Protein AF-A0A5C8JH38-F1 (afdb_monomer_lite)

Sequence (250 aa):
MNGKDAFSAAAMMSLTAAVMIAQPWAFYVAAAFGTLVSNPEGMDDSATNWRSTDQNGVTTELNKLVEELEELKTQLKEDGKWEGGAFQSFSGVHGSFVESIGQLKNIRDETGNAVSSTADFMKIVSYIVLAIAGVMLAWGIFCFATRWHPVSAVTVYGMSAALGKAILAATKKIVASN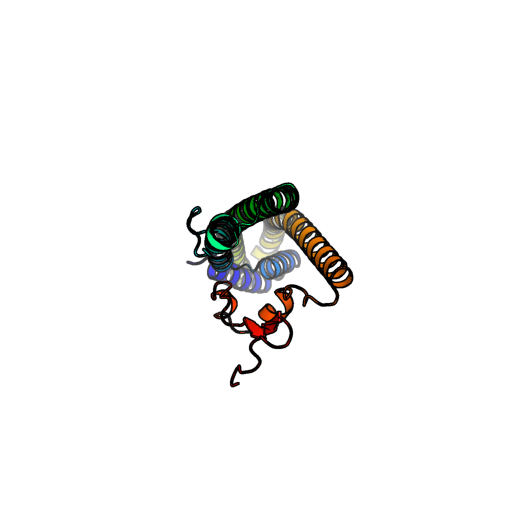WKKTAVLAGIMFLAVQYTQMTGQMFPTVDPIPSEMSVLNTGDPTSMRQPFTNDGLVYDEDTGQLRPDTNLQV

Radius of gyration: 27.06 Å; chains: 1; bounding box: 61×33×88 Å

pLDDT: mean 79.24, std 16.24, range [37.78, 97.0]

Secondary structure (DSSP, 8-state):
--HHHHHHHHHHHHHHHHHHH--HHHHHHHHHHHHT---HHHHHHHHHHHSBGGGT-SB-HHHHHHHHHHHHHHHHHHTS---SHHHHHHHHHHHHHHHHHHHHHHHHHHHHHHHHHHHHHHHHHHHHHHHHHHHHHHHHHHHHHHTT-HHHHHHHHHHHHHHHHHHHHHHHHHHHHHHHHHHHHHHHHHHHHHHHHHHHHH-TTSPPP--TTTTGGG--TTGGGS---GGGEEEETTTTEEEE-TT---

Foldseek 3Di:
DFLLVLLVLLLVLLVLLCVLLVDPLSVVLSVLSVVLRDRLVLLLLLLLLLADVVLNHDDDVLVVVLVVLVVVLVCCVPVVVDDDPVNVVVVVVSVVVNVVSVVVNVVSNVVSVVSNVVSVVSSVVSVVSSVLSVVSNVLSVVSNVCVVPPVCNVVNVVVCVVSSVVSSVVSCVSSVVVVVVVVVVVVVLVVVVVVLVVVCVVVVVDPRDPDCVVVVVPPDPCSSNDRPDPVQWDQDPVVRDTDGDPPPPD

Structure (mmCIF, N/CA/C/O backbone):
data_AF-A0A5C8JH38-F1
#
_entry.id   AF-A0A5C8JH38-F1
#
loop_
_atom_site.group_PDB
_atom_site.id
_atom_site.type_symbol
_atom_site.label_atom_id
_atom_site.label_alt_id
_atom_site.label_comp_id
_atom_site.label_asym_id
_atom_site.label_entity_id
_atom_site.label_seq_id
_atom_site.pdbx_PDB_ins_code
_atom_site.Cartn_x
_atom_site.Cartn_y
_atom_site.Cartn_z
_atom_site.occupancy
_atom_site.B_iso_or_equiv
_atom_site.auth_seq_id
_atom_site.auth_comp_id
_atom_site.auth_asym_id
_atom_site.auth_atom_id
_atom_site.pdbx_PDB_model_num
ATOM 1 N N . MET A 1 1 ? -5.918 10.298 -13.403 1.00 73.31 1 MET A N 1
ATOM 2 C CA . MET A 1 1 ? -5.577 8.866 -13.512 1.00 73.31 1 MET A CA 1
ATOM 3 C C . MET A 1 1 ? -5.434 8.320 -12.104 1.00 73.31 1 MET A C 1
ATOM 5 O O . MET A 1 1 ? -4.679 8.911 -11.335 1.00 73.31 1 MET A O 1
ATOM 9 N N . ASN A 1 2 ? -6.221 7.298 -11.769 1.00 88.62 2 ASN A N 1
ATOM 10 C CA . ASN A 1 2 ? -6.206 6.610 -10.474 1.00 88.62 2 ASN A CA 1
ATOM 11 C C . ASN A 1 2 ? -4.893 5.791 -10.335 1.00 88.62 2 ASN A C 1
ATOM 13 O O . ASN A 1 2 ? -4.275 5.439 -11.345 1.00 88.62 2 ASN A O 1
ATOM 17 N N . GLY A 1 3 ? -4.414 5.555 -9.109 1.00 84.19 3 GLY A N 1
ATOM 18 C CA . GLY A 1 3 ? -3.172 4.829 -8.830 1.00 84.19 3 GLY A CA 1
ATOM 19 C C . GLY A 1 3 ? -3.175 3.380 -9.328 1.00 84.19 3 GLY A C 1
ATOM 20 O O . GLY A 1 3 ? -2.178 2.926 -9.894 1.00 84.19 3 GLY A O 1
ATOM 21 N N . LYS A 1 4 ? -4.307 2.675 -9.226 1.00 86.75 4 LYS A N 1
ATOM 22 C CA . LYS A 1 4 ? -4.501 1.335 -9.811 1.00 86.75 4 LYS A CA 1
ATOM 23 C C . LYS A 1 4 ? -4.289 1.343 -11.326 1.00 86.75 4 LYS A C 1
ATOM 25 O O . LYS A 1 4 ? -3.594 0.475 -11.869 1.00 86.75 4 LYS A O 1
ATOM 30 N N . ASP A 1 5 ? -4.856 2.338 -12.006 1.00 91.06 5 ASP A N 1
ATOM 31 C CA . ASP A 1 5 ? -4.702 2.500 -13.455 1.00 91.06 5 ASP A CA 1
ATOM 32 C C . ASP A 1 5 ? -3.248 2.816 -13.805 1.00 91.06 5 ASP A C 1
ATOM 34 O O . ASP A 1 5 ? -2.715 2.282 -14.774 1.00 91.06 5 ASP A O 1
ATOM 38 N N . ALA A 1 6 ? -2.578 3.635 -12.988 1.00 91.12 6 ALA A N 1
ATOM 39 C CA . ALA A 1 6 ? -1.173 3.974 -13.173 1.00 91.12 6 ALA A CA 1
ATOM 40 C C . ALA A 1 6 ? -0.259 2.743 -13.058 1.00 91.12 6 ALA A C 1
ATOM 42 O O . ALA A 1 6 ? 0.603 2.553 -13.916 1.00 91.12 6 ALA A O 1
ATOM 43 N N . PHE A 1 7 ? -0.464 1.879 -12.056 1.00 90.88 7 PHE A N 1
ATOM 44 C CA . PHE A 1 7 ? 0.280 0.619 -11.936 1.00 90.88 7 PHE A CA 1
ATOM 45 C C . PHE A 1 7 ? 0.007 -0.323 -13.109 1.00 90.88 7 PHE A C 1
ATOM 47 O O . PHE A 1 7 ? 0.946 -0.871 -13.687 1.00 90.88 7 PHE A O 1
ATOM 54 N N . SER A 1 8 ? -1.261 -0.472 -13.498 1.00 90.69 8 SER A N 1
ATOM 55 C CA . SER A 1 8 ? -1.661 -1.344 -14.610 1.00 90.69 8 SER A CA 1
ATOM 56 C C . SER A 1 8 ? -1.076 -0.861 -15.941 1.00 90.69 8 SER A C 1
ATOM 58 O O . SER A 1 8 ? -0.503 -1.645 -16.700 1.00 90.69 8 SER A O 1
ATOM 60 N N . ALA A 1 9 ? -1.145 0.447 -16.202 1.00 93.31 9 ALA A N 1
ATOM 61 C CA . ALA A 1 9 ? -0.539 1.075 -17.369 1.00 93.31 9 ALA A CA 1
ATOM 62 C C . ALA A 1 9 ? 0.982 0.896 -17.367 1.00 93.31 9 ALA A C 1
ATOM 64 O O . ALA A 1 9 ? 1.551 0.473 -18.370 1.00 93.31 9 ALA A O 1
ATOM 65 N N . ALA A 1 10 ? 1.646 1.141 -16.236 1.00 93.06 10 ALA A N 1
ATOM 66 C CA . ALA A 1 10 ? 3.087 0.971 -16.126 1.00 93.06 10 ALA A CA 1
ATOM 67 C C . ALA A 1 10 ? 3.530 -0.485 -16.352 1.00 93.06 10 ALA A C 1
ATOM 69 O O . ALA A 1 10 ? 4.525 -0.726 -17.041 1.00 93.06 10 ALA A O 1
ATOM 70 N N . ALA A 1 11 ? 2.785 -1.465 -15.833 1.00 92.69 11 ALA A N 1
ATOM 71 C CA . ALA A 1 11 ? 3.042 -2.884 -16.067 1.00 92.69 11 ALA A CA 1
ATOM 72 C C . ALA A 1 11 ? 2.919 -3.239 -17.562 1.00 92.69 11 ALA A C 1
ATOM 74 O O . ALA A 1 11 ? 3.838 -3.824 -18.135 1.00 92.69 11 ALA A O 1
ATOM 75 N N . MET A 1 12 ? 1.847 -2.805 -18.234 1.00 94.06 12 MET A N 1
ATOM 76 C CA . MET A 1 12 ? 1.661 -3.045 -19.673 1.00 94.06 12 MET A CA 1
ATOM 77 C C . MET A 1 12 ? 2.718 -2.338 -20.535 1.00 94.06 12 MET A C 1
ATOM 79 O O . MET A 1 12 ? 3.283 -2.939 -21.454 1.00 94.06 12 MET A O 1
ATOM 83 N N . MET A 1 13 ? 3.021 -1.073 -20.232 1.00 95.31 13 MET A N 1
ATOM 84 C CA . MET A 1 13 ? 4.032 -0.289 -20.945 1.00 95.31 13 MET A CA 1
ATOM 85 C C . MET A 1 13 ? 5.425 -0.896 -20.783 1.00 95.31 13 MET A C 1
ATOM 87 O O . MET A 1 13 ? 6.143 -1.040 -21.769 1.00 95.31 13 MET A O 1
ATOM 91 N N . SER A 1 14 ? 5.804 -1.289 -19.564 1.00 93.94 14 SER A N 1
ATOM 92 C CA . SER A 1 14 ? 7.111 -1.899 -19.297 1.00 93.94 14 SER A CA 1
ATOM 93 C C . SER A 1 14 ? 7.252 -3.284 -19.925 1.00 93.94 14 SER A C 1
ATOM 95 O O . SER A 1 14 ? 8.320 -3.584 -20.454 1.00 93.94 14 SER A O 1
ATOM 97 N N . LEU A 1 15 ? 6.191 -4.099 -19.955 1.00 95.12 15 LEU A N 1
ATOM 98 C CA . LEU A 1 15 ? 6.191 -5.378 -20.669 1.00 95.12 15 LEU A CA 1
ATOM 99 C C . LEU A 1 15 ? 6.371 -5.172 -22.178 1.00 95.12 15 LEU A C 1
ATOM 101 O O . LEU A 1 15 ? 7.225 -5.808 -22.794 1.00 95.12 15 LEU A O 1
ATOM 105 N N . THR A 1 16 ? 5.617 -4.238 -22.760 1.00 95.62 16 THR A N 1
ATOM 106 C CA . THR A 1 16 ? 5.735 -3.879 -24.182 1.00 95.62 16 THR A CA 1
ATOM 107 C C . THR A 1 16 ? 7.147 -3.388 -24.502 1.00 95.62 16 THR A C 1
ATOM 109 O O . THR A 1 16 ? 7.782 -3.857 -25.448 1.00 95.62 16 THR A O 1
ATOM 112 N N . ALA A 1 17 ? 7.680 -2.498 -23.663 1.00 94.50 17 ALA A N 1
ATOM 113 C CA . ALA A 1 17 ? 9.046 -2.013 -23.767 1.00 94.50 17 ALA A CA 1
ATOM 114 C C . ALA A 1 17 ? 10.068 -3.152 -23.664 1.00 94.50 17 ALA A C 1
ATOM 116 O O . ALA A 1 17 ? 11.017 -3.191 -24.441 1.00 94.50 17 ALA A O 1
ATOM 117 N N . ALA A 1 18 ? 9.878 -4.101 -22.745 1.00 95.00 18 ALA A N 1
ATOM 118 C CA . ALA A 1 18 ? 10.780 -5.232 -22.566 1.00 95.00 18 ALA A CA 1
ATOM 119 C C . ALA A 1 18 ? 10.847 -6.122 -23.812 1.00 95.00 18 ALA A C 1
ATOM 121 O O . ALA A 1 18 ? 11.944 -6.518 -24.206 1.00 95.00 18 ALA A O 1
ATOM 122 N N . VAL A 1 19 ? 9.713 -6.360 -24.479 1.00 96.31 19 VAL A N 1
ATOM 123 C CA . VAL A 1 19 ? 9.669 -7.084 -25.760 1.00 96.31 19 VAL A CA 1
ATOM 124 C C . VAL A 1 19 ? 10.449 -6.336 -26.845 1.00 96.31 19 VAL A C 1
ATOM 126 O O . VAL A 1 19 ? 11.224 -6.952 -27.573 1.00 96.31 19 VAL A O 1
ATOM 129 N N . MET A 1 20 ? 10.306 -5.010 -26.927 1.00 95.38 20 MET A N 1
ATOM 130 C CA . MET A 1 20 ? 11.020 -4.189 -27.915 1.00 95.38 20 MET A CA 1
ATOM 131 C C . MET A 1 20 ? 12.532 -4.111 -27.649 1.00 95.38 20 MET A C 1
ATOM 133 O O . MET A 1 20 ? 13.335 -4.232 -28.574 1.00 95.38 20 MET A O 1
ATOM 137 N N . ILE A 1 21 ? 12.926 -3.927 -26.385 1.00 93.56 21 ILE A N 1
ATOM 138 C CA . ILE A 1 21 ? 14.330 -3.865 -25.955 1.00 93.56 21 ILE A CA 1
ATOM 139 C C . ILE A 1 21 ? 14.989 -5.244 -26.097 1.00 93.56 21 ILE A C 1
ATOM 141 O O . ILE A 1 21 ? 16.164 -5.331 -26.451 1.00 93.56 21 ILE A O 1
ATOM 145 N N . ALA A 1 22 ? 14.242 -6.319 -25.828 1.00 93.38 22 ALA A N 1
ATOM 146 C CA . ALA A 1 22 ? 14.691 -7.709 -25.886 1.00 93.38 22 ALA A CA 1
ATOM 147 C C . ALA A 1 22 ? 15.966 -7.990 -25.062 1.00 93.38 22 ALA A C 1
ATOM 149 O O . ALA A 1 22 ? 16.789 -8.826 -25.436 1.00 93.38 22 ALA A O 1
ATOM 150 N N . GLN A 1 23 ? 16.143 -7.294 -23.932 1.00 91.00 23 GLN A N 1
ATOM 151 C CA . GLN A 1 23 ? 17.248 -7.521 -22.995 1.00 91.00 23 GLN A CA 1
ATOM 152 C C . GLN A 1 23 ? 16.724 -8.033 -21.645 1.00 91.00 23 GLN A C 1
ATOM 154 O O . GLN A 1 23 ? 15.693 -7.542 -21.177 1.00 91.00 23 GLN A O 1
ATOM 159 N N . PRO A 1 24 ? 17.439 -8.956 -20.967 1.00 93.06 24 PRO A N 1
ATOM 160 C CA . PRO A 1 24 ? 16.960 -9.581 -19.729 1.00 93.06 24 PRO A CA 1
ATOM 161 C C . PRO A 1 24 ? 16.563 -8.595 -18.623 1.00 93.06 24 PRO A C 1
ATOM 163 O O . PRO A 1 24 ? 15.554 -8.791 -17.951 1.00 93.06 24 PRO A O 1
ATOM 166 N N . TRP A 1 25 ? 17.313 -7.499 -18.455 1.00 90.56 25 TRP A N 1
ATOM 167 C CA . TRP A 1 25 ? 17.027 -6.510 -17.411 1.00 90.56 25 TRP A CA 1
ATOM 168 C C . TRP A 1 25 ? 15.654 -5.849 -17.578 1.00 90.56 25 TRP A C 1
ATOM 170 O O . TRP A 1 25 ? 15.004 -5.553 -16.578 1.00 90.56 25 TRP A O 1
ATOM 180 N N . ALA A 1 26 ? 15.196 -5.643 -18.816 1.00 92.12 26 ALA A N 1
ATOM 181 C CA . ALA A 1 26 ? 13.919 -4.994 -19.082 1.00 92.12 26 ALA A CA 1
ATOM 182 C C . ALA A 1 26 ? 12.752 -5.898 -18.661 1.00 92.12 26 ALA A C 1
ATOM 184 O O . ALA A 1 26 ? 11.789 -5.417 -18.067 1.00 92.12 26 ALA A O 1
ATOM 185 N N . PHE A 1 27 ? 12.882 -7.214 -18.867 1.00 92.75 27 PHE A N 1
ATOM 186 C CA . PHE A 1 27 ? 11.915 -8.196 -18.374 1.00 92.75 27 PHE A CA 1
ATOM 187 C C . PHE A 1 27 ? 11.891 -8.270 -16.845 1.00 92.75 27 PHE A C 1
ATOM 189 O O . PHE A 1 27 ? 10.811 -8.375 -16.271 1.00 92.75 27 PHE A O 1
ATOM 196 N N . TYR A 1 28 ? 13.039 -8.151 -16.168 1.00 92.12 28 TYR A N 1
ATOM 197 C CA . TYR A 1 28 ? 13.061 -8.086 -14.700 1.00 92.12 28 TYR A CA 1
ATOM 198 C C . TYR A 1 28 ? 12.333 -6.854 -14.158 1.00 92.12 28 TYR A C 1
ATOM 200 O O . TYR A 1 28 ? 11.627 -6.956 -13.158 1.00 92.12 28 TYR A O 1
ATOM 208 N N . VAL A 1 29 ? 12.472 -5.702 -14.817 1.00 89.44 29 VAL A N 1
ATOM 209 C CA . VAL A 1 29 ? 11.752 -4.482 -14.424 1.00 89.44 29 VAL A CA 1
ATOM 210 C C . VAL A 1 29 ? 10.253 -4.627 -14.687 1.00 89.44 29 VAL A C 1
ATOM 212 O O . VAL A 1 29 ? 9.456 -4.313 -13.806 1.00 89.44 29 VAL A O 1
ATOM 215 N N . ALA A 1 30 ? 9.864 -5.173 -15.843 1.00 90.81 30 ALA A N 1
ATOM 216 C CA . ALA A 1 30 ? 8.461 -5.438 -16.158 1.00 90.81 30 ALA A CA 1
ATOM 217 C C . ALA A 1 30 ? 7.816 -6.410 -15.153 1.00 90.81 30 ALA A C 1
ATOM 219 O O . ALA A 1 30 ? 6.729 -6.147 -14.643 1.00 90.81 30 ALA A O 1
ATOM 220 N N . ALA A 1 31 ? 8.516 -7.492 -14.799 1.00 89.25 31 ALA A N 1
ATOM 221 C CA . ALA A 1 31 ? 8.068 -8.432 -13.775 1.00 89.25 31 ALA A CA 1
ATOM 222 C C . ALA A 1 31 ? 7.930 -7.752 -12.404 1.00 89.25 31 ALA A C 1
ATOM 224 O O . ALA A 1 31 ? 6.916 -7.926 -11.731 1.00 89.25 31 ALA A O 1
ATOM 225 N N . ALA A 1 32 ? 8.904 -6.923 -12.011 1.00 88.25 32 ALA A N 1
ATOM 226 C CA . ALA A 1 32 ? 8.831 -6.161 -10.768 1.00 88.25 32 ALA A CA 1
ATOM 227 C C . ALA A 1 32 ? 7.606 -5.234 -10.738 1.00 88.25 32 ALA A C 1
ATOM 229 O O . ALA A 1 32 ? 6.899 -5.197 -9.734 1.00 88.25 32 ALA A O 1
ATOM 230 N N . PHE A 1 33 ? 7.299 -4.535 -11.833 1.00 88.12 33 PHE A N 1
ATOM 231 C CA . PHE A 1 33 ? 6.096 -3.699 -11.917 1.00 88.12 33 PHE A CA 1
ATOM 232 C C . PHE A 1 33 ? 4.811 -4.525 -11.856 1.00 88.12 33 PHE A C 1
ATOM 234 O O . PHE A 1 33 ? 3.868 -4.109 -11.189 1.00 88.12 33 PHE A O 1
ATOM 241 N N . GLY A 1 34 ? 4.803 -5.725 -12.441 1.00 83.69 34 GLY A N 1
ATOM 242 C CA . GLY A 1 34 ? 3.701 -6.678 -12.297 1.00 83.69 34 GLY A CA 1
ATOM 243 C C . GLY A 1 34 ? 3.439 -7.098 -10.845 1.00 83.69 34 GLY A C 1
ATOM 244 O O . GLY A 1 34 ? 2.291 -7.293 -10.466 1.00 83.69 34 GLY A O 1
ATOM 245 N N . THR A 1 35 ? 4.475 -7.172 -10.001 1.00 84.88 35 THR A N 1
ATOM 246 C CA . THR A 1 35 ? 4.307 -7.472 -8.563 1.00 84.88 35 THR A CA 1
ATOM 247 C C . THR A 1 35 ? 3.888 -6.271 -7.712 1.00 84.88 35 THR A C 1
ATOM 249 O O . THR A 1 35 ? 3.509 -6.446 -6.559 1.00 84.88 35 THR A O 1
ATOM 252 N N . LEU A 1 36 ? 3.956 -5.050 -8.253 1.00 81.75 36 LEU A N 1
ATOM 253 C CA . LEU A 1 36 ? 3.639 -3.809 -7.533 1.00 81.75 36 LEU A CA 1
ATOM 254 C C . LEU A 1 36 ? 2.183 -3.355 -7.715 1.00 81.75 36 LEU A C 1
ATOM 256 O O . LEU A 1 36 ? 1.847 -2.239 -7.318 1.00 81.75 36 LEU A O 1
ATOM 260 N N . VAL A 1 37 ? 1.320 -4.188 -8.305 1.00 75.19 37 VAL A N 1
ATOM 261 C CA . VAL A 1 37 ? -0.097 -3.859 -8.500 1.00 75.19 37 VAL A CA 1
ATOM 262 C C . VAL A 1 37 ? -0.755 -3.658 -7.135 1.00 75.19 37 VAL A C 1
ATOM 264 O O . VAL A 1 37 ? -0.975 -4.604 -6.384 1.00 75.19 37 VAL A O 1
ATOM 267 N N . SER A 1 38 ? -1.062 -2.402 -6.820 1.00 81.75 38 SER A N 1
ATOM 268 C CA . SER A 1 38 ? -1.808 -2.002 -5.630 1.00 81.75 38 SER A CA 1
ATOM 269 C C . SER A 1 38 ? -2.979 -1.108 -6.027 1.00 81.75 38 SER A C 1
ATOM 271 O O . SER A 1 38 ? -2.971 -0.486 -7.093 1.00 81.75 38 SER A O 1
ATOM 273 N N . ASN A 1 39 ? -4.005 -1.080 -5.180 1.00 86.88 39 ASN A N 1
ATOM 274 C CA . ASN A 1 39 ? -5.179 -0.230 -5.338 1.00 86.88 39 ASN A CA 1
ATOM 275 C C . ASN A 1 39 ? -5.189 0.805 -4.200 1.00 86.88 39 ASN A C 1
ATOM 277 O O . ASN A 1 39 ? -5.863 0.562 -3.198 1.00 86.88 39 ASN A O 1
ATOM 281 N N . PRO A 1 40 ? -4.405 1.899 -4.293 1.00 86.94 40 PRO A N 1
ATOM 282 C CA . PRO A 1 40 ? -4.282 2.854 -3.195 1.00 86.94 40 PRO A CA 1
ATOM 283 C C . PRO A 1 40 ? -5.630 3.482 -2.830 1.00 86.94 40 PRO A C 1
ATOM 285 O O . PRO A 1 40 ? -5.924 3.649 -1.657 1.00 86.94 40 PRO A O 1
ATOM 288 N N . GLU A 1 41 ? -6.501 3.729 -3.802 1.00 86.75 41 GLU A N 1
ATOM 289 C CA . GLU A 1 41 ? -7.857 4.216 -3.552 1.00 86.75 41 GLU A CA 1
ATOM 290 C C . GLU A 1 41 ? -8.691 3.196 -2.766 1.00 86.75 41 GLU A C 1
ATOM 292 O O . GLU A 1 41 ? -9.363 3.563 -1.815 1.00 86.75 41 GLU A O 1
ATOM 297 N N . GLY A 1 42 ? -8.587 1.902 -3.088 1.00 84.75 42 GLY A N 1
ATOM 298 C CA . GLY A 1 42 ? -9.241 0.856 -2.293 1.00 84.75 42 GLY A CA 1
ATOM 299 C C . GLY A 1 42 ? -8.692 0.747 -0.867 1.00 84.75 42 GLY A C 1
ATOM 300 O O . GLY A 1 42 ? -9.439 0.432 0.055 1.00 84.75 42 GLY A O 1
ATOM 301 N N . MET A 1 43 ? -7.400 1.028 -0.668 1.00 86.38 43 MET A N 1
ATOM 302 C CA . MET A 1 43 ? -6.799 1.087 0.668 1.00 86.38 43 MET A CA 1
ATOM 303 C C . MET A 1 43 ? -7.329 2.281 1.467 1.00 86.38 43 MET A C 1
ATOM 305 O O . MET A 1 43 ? -7.595 2.131 2.653 1.00 86.38 43 MET A O 1
ATOM 309 N N . ASP A 1 44 ? -7.505 3.439 0.835 1.00 88.50 44 ASP A N 1
ATOM 310 C CA . ASP A 1 44 ? -8.051 4.633 1.490 1.00 88.50 44 ASP A CA 1
ATOM 311 C C . ASP A 1 44 ? -9.554 4.489 1.804 1.00 88.50 44 ASP A C 1
ATOM 313 O O . ASP A 1 44 ? -9.995 4.816 2.909 1.00 88.50 44 ASP A O 1
ATOM 317 N N . ASP A 1 45 ? -10.322 3.879 0.891 1.00 86.69 45 ASP A N 1
ATOM 318 C CA . ASP A 1 45 ? -11.714 3.468 1.132 1.00 86.69 45 ASP A CA 1
ATOM 319 C C . ASP A 1 45 ? -11.777 2.522 2.354 1.00 86.69 45 ASP A C 1
ATOM 321 O O . ASP A 1 45 ? -12.556 2.733 3.284 1.00 86.69 45 ASP A O 1
ATOM 325 N N . SER A 1 46 ? -10.894 1.516 2.404 1.00 83.62 46 SER A N 1
ATOM 326 C CA . SER A 1 46 ? -10.810 0.574 3.532 1.00 83.62 46 SER A CA 1
ATOM 327 C C . SER A 1 46 ? -10.409 1.273 4.834 1.00 83.62 46 SER A C 1
ATOM 329 O O . SER A 1 46 ? -10.986 1.006 5.883 1.00 83.62 46 SER A O 1
ATOM 331 N N . ALA A 1 47 ? -9.453 2.203 4.783 1.00 88.25 47 ALA A N 1
ATOM 332 C CA . ALA A 1 47 ? -9.047 2.997 5.937 1.00 88.25 47 ALA A CA 1
ATOM 333 C C . ALA A 1 47 ? -10.218 3.803 6.510 1.00 88.25 47 ALA A C 1
ATOM 335 O O . ALA A 1 47 ? -10.392 3.856 7.726 1.00 88.25 47 ALA A O 1
ATOM 336 N N . THR A 1 48 ? -11.041 4.387 5.642 1.00 87.88 48 THR A N 1
ATOM 337 C CA . THR A 1 48 ? -12.245 5.129 6.033 1.00 87.88 48 THR A CA 1
ATOM 338 C C . THR A 1 48 ? -13.270 4.215 6.710 1.00 87.88 48 THR A C 1
ATOM 340 O O . THR A 1 48 ? -13.838 4.588 7.735 1.00 87.88 48 THR A O 1
ATOM 343 N N . ASN A 1 49 ? -13.438 2.988 6.208 1.00 85.44 49 ASN A N 1
ATOM 344 C CA . ASN A 1 49 ? -14.297 1.966 6.820 1.00 85.44 49 ASN A CA 1
ATOM 345 C C . ASN A 1 49 ? -13.785 1.456 8.175 1.00 85.44 49 ASN A C 1
ATOM 347 O O . ASN A 1 49 ? -14.563 0.949 8.977 1.00 85.44 49 ASN A O 1
ATOM 351 N N . TRP A 1 50 ? -12.488 1.577 8.446 1.00 84.88 50 TRP A N 1
ATOM 352 C CA . TRP A 1 50 ? -11.900 1.161 9.718 1.00 84.88 50 TRP A CA 1
ATOM 353 C C . TRP A 1 50 ? -11.988 2.229 10.806 1.00 84.88 50 TRP A C 1
ATOM 355 O O . TRP A 1 50 ? -12.095 1.874 11.981 1.00 84.88 50 TRP A O 1
ATOM 365 N N . ARG A 1 51 ? -11.943 3.508 10.418 1.00 88.25 51 ARG A N 1
ATOM 366 C CA . ARG A 1 51 ? -11.990 4.644 11.342 1.00 88.25 51 ARG A CA 1
ATOM 367 C C . ARG A 1 51 ? -13.384 4.858 11.919 1.00 88.25 51 ARG A C 1
ATOM 369 O O . ARG A 1 51 ? -14.410 4.615 11.272 1.00 88.25 51 ARG A O 1
ATOM 376 N N . SER A 1 52 ? -13.403 5.386 13.131 1.00 87.50 52 SER A N 1
ATOM 377 C CA . SER A 1 52 ? -14.585 5.934 13.773 1.00 87.50 52 SER A CA 1
ATOM 378 C C . SER A 1 52 ? -15.020 7.235 13.099 1.00 87.50 52 SER A C 1
ATOM 380 O O . SER A 1 52 ? -14.220 7.935 12.466 1.00 87.50 52 SER A O 1
ATOM 382 N N . THR A 1 53 ? -16.292 7.596 13.253 1.00 87.94 53 THR A N 1
ATOM 383 C CA . THR A 1 53 ? -16.822 8.881 12.762 1.00 87.94 53 THR A CA 1
ATOM 384 C C . THR A 1 53 ? -16.057 10.091 13.295 1.00 87.94 53 THR A C 1
ATOM 386 O O . THR A 1 53 ? -15.957 11.106 12.608 1.00 87.94 53 THR A O 1
ATOM 389 N N . ASP A 1 54 ? -15.446 9.970 14.476 1.00 85.44 54 ASP A N 1
ATOM 390 C CA . ASP A 1 54 ? -14.655 11.034 15.103 1.00 85.44 54 ASP A CA 1
ATOM 391 C C . ASP A 1 54 ? -13.326 11.298 14.369 1.00 85.44 54 ASP A C 1
ATOM 393 O O . ASP A 1 54 ? -12.716 12.352 14.538 1.00 85.44 54 ASP A O 1
ATOM 397 N N . GLN A 1 55 ? -12.884 10.356 13.529 1.00 85.94 55 GLN A N 1
ATOM 398 C CA . GLN A 1 55 ? -11.652 10.422 12.738 1.00 85.94 55 GLN A CA 1
ATOM 399 C C . GLN A 1 55 ? -11.931 10.397 11.226 1.00 85.94 55 GLN A C 1
ATOM 401 O O . GLN A 1 55 ? -11.139 9.874 10.442 1.00 85.94 55 GLN A O 1
ATOM 406 N N . ASN A 1 56 ? -13.051 10.987 10.791 1.00 85.38 56 ASN A N 1
ATOM 407 C CA . ASN A 1 56 ? -13.506 10.990 9.391 1.00 85.38 56 ASN A CA 1
ATOM 408 C C . ASN A 1 56 ? -13.757 9.585 8.812 1.00 85.38 56 ASN A C 1
ATOM 410 O O . ASN A 1 56 ? -13.621 9.384 7.606 1.00 85.38 56 ASN A O 1
ATOM 414 N N . GLY A 1 57 ? -14.068 8.606 9.660 1.00 84.25 57 GLY A N 1
ATOM 415 C CA . GLY A 1 57 ? -14.529 7.290 9.240 1.00 84.25 57 GLY A CA 1
ATOM 416 C C . GLY A 1 57 ? -16.049 7.168 9.230 1.00 84.25 57 GLY A C 1
ATOM 417 O O . GLY A 1 57 ? -16.772 8.158 9.339 1.00 84.25 57 GLY A O 1
ATOM 418 N N . VAL A 1 58 ? -16.535 5.934 9.110 1.00 80.38 58 VAL A N 1
ATOM 419 C CA . VAL A 1 58 ? -17.978 5.628 9.038 1.00 80.38 58 VAL A CA 1
ATOM 420 C C . VAL A 1 58 ? -18.483 4.743 10.178 1.00 80.38 58 VAL A C 1
ATOM 422 O O . VAL A 1 58 ? -19.683 4.502 10.261 1.00 80.38 58 VAL A O 1
ATOM 425 N N . THR A 1 59 ? -17.601 4.270 11.063 1.00 81.00 59 THR A N 1
ATOM 426 C CA . THR A 1 59 ? -17.988 3.328 12.126 1.00 81.00 59 THR A CA 1
ATOM 427 C C . THR A 1 59 ? -18.432 4.045 13.394 1.00 81.00 59 THR A C 1
ATOM 429 O O . THR A 1 59 ? -17.791 4.995 13.855 1.00 81.00 59 THR A O 1
ATOM 432 N N . THR A 1 60 ? -19.546 3.587 13.963 1.00 87.44 60 THR A N 1
ATOM 433 C CA . THR A 1 60 ? -20.136 4.134 15.202 1.00 87.44 60 THR A CA 1
ATOM 434 C C . THR A 1 60 ? -20.362 3.067 16.268 1.00 87.44 60 THR A C 1
ATOM 436 O O . THR A 1 60 ? -20.658 3.410 17.414 1.00 87.44 60 THR A O 1
ATOM 439 N N . GLU A 1 61 ? -20.171 1.785 15.931 1.00 85.75 61 GLU A N 1
ATOM 440 C CA . GLU A 1 61 ? -20.549 0.652 16.787 1.00 85.75 61 GLU A CA 1
ATOM 441 C C . GLU A 1 61 ? -19.914 0.721 18.184 1.00 85.75 61 GLU A C 1
ATOM 443 O O . GLU A 1 61 ? -20.588 0.481 19.180 1.00 85.75 61 GLU A O 1
ATOM 448 N N . LEU A 1 62 ? -18.630 1.093 18.276 1.00 87.38 62 LEU A N 1
ATOM 449 C CA . LEU A 1 62 ? -17.917 1.153 19.558 1.00 87.38 62 LEU A CA 1
ATOM 450 C C . LEU A 1 62 ? -18.405 2.296 20.456 1.00 87.38 62 LEU A C 1
ATOM 452 O O . LEU A 1 62 ? -18.463 2.123 21.669 1.00 87.38 62 LEU A O 1
ATOM 456 N N . ASN A 1 63 ? -18.773 3.443 19.876 1.00 87.56 63 ASN A N 1
ATOM 457 C CA . ASN A 1 63 ? -19.343 4.554 20.643 1.00 87.56 63 ASN A CA 1
ATOM 458 C C . ASN A 1 63 ? -20.716 4.154 21.195 1.00 87.56 63 ASN A C 1
ATOM 460 O O . ASN A 1 63 ? -20.964 4.309 22.388 1.00 87.56 63 ASN A O 1
ATOM 464 N N . LYS A 1 64 ? -21.557 3.546 20.348 1.00 90.00 64 LYS A N 1
ATOM 465 C CA . LYS A 1 64 ? -22.875 3.048 20.752 1.00 90.00 64 LYS A CA 1
ATOM 466 C C . LYS A 1 64 ? -22.776 1.981 21.845 1.00 90.00 64 LYS A C 1
ATOM 468 O O . LYS A 1 64 ? -23.534 2.017 22.804 1.00 90.00 64 LYS A O 1
ATOM 473 N N . LEU A 1 65 ? -21.809 1.068 21.742 1.00 89.19 65 LEU A N 1
ATOM 474 C CA . LEU A 1 65 ? -21.582 0.039 22.757 1.00 89.19 65 LEU A CA 1
ATOM 475 C C . LEU A 1 65 ? -21.199 0.641 24.118 1.00 89.19 65 LEU A C 1
ATOM 477 O O . LEU A 1 65 ? -21.673 0.172 25.147 1.00 89.19 65 LEU A O 1
ATOM 481 N N . VAL A 1 66 ? -20.355 1.678 24.141 1.00 92.25 66 VAL A N 1
ATOM 482 C CA . VAL A 1 66 ? -20.013 2.382 25.390 1.00 92.25 66 VAL A CA 1
ATOM 483 C C . VAL A 1 66 ? -21.245 3.058 25.995 1.00 92.25 66 VAL A C 1
ATOM 485 O O . VAL A 1 66 ? -21.435 2.981 27.208 1.00 92.25 66 VAL A O 1
ATOM 488 N N . GLU A 1 67 ? -22.089 3.679 25.169 1.00 93.25 67 GLU A N 1
ATOM 489 C CA . GLU A 1 67 ? -23.349 4.288 25.615 1.00 93.25 67 GLU A CA 1
ATOM 490 C C . GLU A 1 67 ? -24.304 3.246 26.218 1.00 93.25 67 GLU A C 1
ATOM 492 O O . GLU A 1 67 ? -24.771 3.431 27.341 1.00 93.25 67 GLU A O 1
ATOM 497 N N . GLU A 1 68 ? -24.525 2.120 25.531 1.00 93.75 68 GLU A N 1
ATOM 498 C CA . GLU A 1 68 ? -25.388 1.024 26.004 1.00 93.75 68 GLU A CA 1
ATOM 499 C C . GLU A 1 68 ? -24.869 0.392 27.312 1.00 93.75 68 GLU A C 1
ATOM 501 O O . GLU A 1 68 ? -25.655 0.030 28.189 1.00 93.75 68 GLU A O 1
ATOM 506 N N . LEU A 1 69 ? -23.547 0.289 27.488 1.00 93.06 69 LEU A N 1
ATOM 507 C CA . LEU A 1 69 ? -22.941 -0.211 28.728 1.00 93.06 69 LEU A CA 1
ATOM 508 C C . LEU A 1 69 ? -23.152 0.748 29.907 1.00 93.06 69 LEU A C 1
ATOM 510 O O . LEU A 1 69 ? -23.542 0.308 30.994 1.00 93.06 69 LEU A O 1
ATOM 514 N N . GLU A 1 70 ? -22.932 2.051 29.706 1.00 95.62 70 GLU A N 1
ATOM 515 C CA . GLU A 1 70 ? -23.170 3.048 30.759 1.00 95.62 70 GLU A CA 1
ATOM 516 C C . GLU A 1 70 ? -24.663 3.157 31.105 1.00 95.62 70 GLU A C 1
ATOM 518 O O . GLU A 1 70 ? -25.014 3.321 32.281 1.00 95.62 70 GLU A O 1
ATOM 523 N N . GLU A 1 71 ? -25.552 3.002 30.120 1.00 95.75 71 GLU A N 1
ATOM 524 C CA . GLU A 1 71 ? -26.992 2.905 30.358 1.00 95.75 71 GLU A CA 1
ATOM 525 C C . GLU A 1 71 ? -27.330 1.670 31.202 1.00 95.75 71 GLU A C 1
ATOM 527 O O . GLU A 1 71 ? -27.980 1.802 32.240 1.00 95.75 71 GLU A O 1
ATOM 532 N N . LEU A 1 72 ? -26.816 0.488 30.841 1.00 93.81 72 LEU A N 1
ATOM 533 C CA . LEU A 1 72 ? -27.017 -0.748 31.603 1.00 93.81 72 LEU A CA 1
ATOM 534 C C . LEU A 1 72 ? -26.551 -0.604 33.058 1.00 93.81 72 LEU A C 1
ATOM 536 O O . LEU A 1 72 ? -27.248 -1.003 33.993 1.00 93.81 72 LEU A O 1
ATOM 540 N N . LYS A 1 73 ? -25.376 -0.009 33.278 1.00 94.44 73 LYS A N 1
ATOM 541 C CA . LYS A 1 73 ? -24.858 0.259 34.626 1.00 94.44 73 LYS A CA 1
ATOM 542 C C . LYS A 1 73 ? -25.765 1.203 35.414 1.00 94.44 73 LYS A C 1
ATOM 544 O O . LYS A 1 73 ? -25.928 1.010 36.622 1.00 94.44 73 LYS A O 1
ATOM 549 N N . THR A 1 74 ? -26.343 2.201 34.750 1.00 95.19 74 THR A N 1
ATOM 550 C CA . THR A 1 74 ? -27.285 3.150 35.358 1.00 95.19 74 THR A CA 1
ATOM 551 C C . THR A 1 74 ? -28.595 2.454 35.727 1.00 95.19 74 THR A C 1
ATOM 553 O O . THR A 1 74 ? -28.998 2.519 36.887 1.00 95.19 74 THR A O 1
ATOM 556 N N . GLN A 1 75 ? -29.186 1.682 34.810 1.00 93.88 75 GLN A N 1
ATOM 557 C CA . GLN A 1 75 ? -30.408 0.901 35.048 1.00 93.88 75 GLN A CA 1
ATOM 558 C C . GLN A 1 75 ? -30.237 -0.111 36.194 1.00 93.88 75 GLN A C 1
ATOM 560 O O . GLN A 1 75 ? -31.083 -0.210 37.083 1.00 93.88 75 GLN A O 1
ATOM 565 N N . LEU A 1 76 ? -29.107 -0.828 36.252 1.00 92.44 76 LEU A N 1
ATOM 566 C CA . LEU A 1 76 ? -28.824 -1.766 37.348 1.00 92.44 76 LEU A CA 1
ATOM 567 C C . LEU A 1 76 ? -28.758 -1.070 38.715 1.00 92.44 76 LEU A C 1
ATOM 569 O O . LEU A 1 76 ? -29.178 -1.639 39.726 1.00 92.44 76 LEU A O 1
ATOM 573 N N . LYS A 1 77 ? -28.245 0.162 38.756 1.00 92.12 77 LYS A N 1
ATOM 574 C CA . LYS A 1 77 ? -28.148 0.944 39.988 1.00 92.12 77 LYS A CA 1
ATOM 575 C C . LYS A 1 77 ? -29.498 1.523 40.410 1.00 92.12 77 LYS A C 1
ATOM 577 O O . LYS A 1 77 ? -29.855 1.421 41.580 1.00 92.12 77 LYS A O 1
ATOM 582 N N . GLU A 1 78 ? -30.215 2.151 39.483 1.00 92.75 78 GLU A N 1
ATOM 583 C CA . GLU A 1 78 ? -31.428 2.925 39.774 1.00 92.75 78 GLU A CA 1
ATOM 584 C C . GLU A 1 78 ? -32.672 2.034 39.880 1.00 92.75 78 GLU A C 1
ATOM 586 O O . GLU A 1 78 ? -33.382 2.084 40.888 1.00 92.75 78 GLU A O 1
ATOM 591 N N . ASP A 1 79 ? -32.889 1.159 38.897 1.00 90.62 79 ASP A N 1
ATOM 592 C CA . ASP A 1 79 ? -34.078 0.303 38.818 1.00 90.62 79 ASP A CA 1
ATOM 593 C C . ASP A 1 79 ? -33.861 -1.030 39.533 1.00 90.62 79 ASP A C 1
ATOM 595 O O . ASP A 1 79 ? -34.709 -1.492 40.303 1.00 90.62 79 ASP A O 1
ATOM 599 N N . GLY A 1 80 ? -32.686 -1.632 39.321 1.00 83.62 80 GLY A N 1
ATOM 600 C CA . GLY A 1 80 ? -32.285 -2.880 39.971 1.00 83.62 80 GLY A CA 1
ATOM 601 C C . GLY A 1 80 ? -31.956 -2.720 41.457 1.00 83.62 80 GLY A C 1
ATOM 602 O O . GLY A 1 80 ? -31.881 -3.720 42.175 1.00 83.62 80 GLY A O 1
ATOM 603 N N . LYS A 1 81 ? -31.769 -1.473 41.923 1.00 90.56 81 LYS A N 1
ATOM 604 C CA . LYS A 1 81 ? -31.351 -1.120 43.294 1.00 90.56 81 LYS A CA 1
ATOM 605 C C . LYS A 1 81 ? -30.135 -1.923 43.749 1.00 90.56 81 LYS A C 1
ATOM 607 O O . LYS A 1 81 ? -30.042 -2.356 44.901 1.00 90.56 81 LYS A O 1
ATOM 612 N N . TRP A 1 82 ? -29.223 -2.191 42.817 1.00 90.44 82 TRP A N 1
ATOM 613 C CA . TRP A 1 82 ? -28.049 -2.997 43.090 1.00 90.44 82 TRP A CA 1
ATOM 614 C C . TRP A 1 82 ? -27.031 -2.139 43.844 1.00 90.44 82 TRP A C 1
ATOM 616 O O . TRP A 1 82 ? -26.447 -1.205 43.297 1.00 90.44 82 TRP A O 1
ATOM 626 N N . GLU A 1 83 ? -26.848 -2.433 45.130 1.00 91.00 83 GLU A N 1
ATOM 627 C CA . GLU A 1 83 ? -26.025 -1.639 46.044 1.00 91.00 83 GLU A CA 1
ATOM 628 C C . GLU A 1 83 ? -24.934 -2.481 46.728 1.00 91.00 83 GLU A C 1
ATOM 630 O O . GLU A 1 83 ? -24.924 -3.714 46.697 1.00 91.00 83 GLU A O 1
ATOM 635 N N . GLY A 1 84 ? -23.990 -1.797 47.378 1.00 93.38 84 GLY A N 1
ATOM 636 C CA . GLY A 1 84 ? -22.945 -2.422 48.188 1.00 93.38 84 GLY A CA 1
ATOM 637 C C . GLY A 1 84 ? -21.789 -3.021 47.380 1.00 93.38 84 GLY A C 1
ATOM 638 O O . GLY A 1 84 ? -21.483 -2.595 46.265 1.00 93.38 84 GLY A O 1
ATOM 639 N N . GLY A 1 85 ? -21.105 -4.005 47.974 1.00 92.75 85 GLY A N 1
ATOM 640 C CA . GLY A 1 85 ? -19.858 -4.558 47.430 1.00 92.75 85 GLY A CA 1
ATOM 641 C C . GLY A 1 85 ? -20.007 -5.219 46.055 1.00 92.75 85 GLY A C 1
ATOM 642 O O . GLY A 1 85 ? -19.101 -5.111 45.234 1.00 92.75 85 GLY A O 1
ATOM 643 N N . ALA A 1 86 ? -21.158 -5.838 45.768 1.00 87.19 86 ALA A N 1
ATOM 644 C CA . ALA A 1 86 ? -21.418 -6.474 44.474 1.00 87.19 86 ALA A CA 1
ATOM 645 C C . ALA A 1 86 ? -21.466 -5.448 43.329 1.00 87.19 86 ALA A C 1
ATOM 647 O O . ALA A 1 86 ? -20.783 -5.621 42.319 1.00 87.19 86 ALA A O 1
ATOM 648 N N . PHE A 1 87 ? -22.195 -4.340 43.518 1.00 93.06 87 PHE A N 1
ATOM 649 C CA . PHE A 1 87 ? -22.234 -3.256 42.536 1.00 93.06 87 PHE A CA 1
ATOM 650 C C . PHE A 1 87 ? -20.862 -2.596 42.366 1.00 93.06 87 PHE A C 1
ATOM 652 O O . PHE A 1 87 ? -20.483 -2.237 41.256 1.00 93.06 87 PHE A O 1
ATOM 659 N N . GLN A 1 88 ? -20.075 -2.480 43.440 1.00 93.12 88 GLN A N 1
ATOM 660 C CA . GLN A 1 88 ? -18.719 -1.938 43.357 1.00 93.12 88 GLN A CA 1
ATOM 661 C C . GLN A 1 88 ? -17.792 -2.822 42.507 1.00 93.12 88 GLN A C 1
ATOM 663 O O . GLN A 1 88 ? -17.059 -2.300 41.667 1.00 93.12 88 GLN A O 1
ATOM 668 N N . SER A 1 89 ? -17.851 -4.149 42.669 1.00 93.00 89 SER A N 1
ATOM 669 C CA . SER A 1 89 ? -17.112 -5.088 41.815 1.00 93.00 89 SER A CA 1
ATOM 670 C C . SER A 1 89 ? -17.571 -5.020 40.358 1.00 93.00 89 SER A C 1
ATOM 672 O O . SER A 1 89 ? -16.728 -4.924 39.468 1.00 93.00 89 SER A O 1
ATOM 674 N N . PHE A 1 90 ? -18.886 -5.000 40.113 1.00 92.12 90 PHE A N 1
ATOM 675 C CA . PHE A 1 90 ? -19.441 -4.824 38.770 1.00 92.12 90 PHE A CA 1
ATOM 676 C C . PHE A 1 90 ? -18.974 -3.511 38.132 1.00 92.12 90 PHE A C 1
ATOM 678 O O . PHE A 1 90 ? -18.444 -3.524 37.027 1.00 92.12 90 PHE A O 1
ATOM 685 N N . SER A 1 91 ? -19.091 -2.386 38.843 1.00 93.06 91 SER A N 1
ATOM 686 C CA . SER A 1 91 ? -18.663 -1.075 38.349 1.00 93.06 91 SER A CA 1
ATOM 687 C C . SER A 1 91 ? -17.162 -1.029 38.051 1.00 93.06 91 SER A C 1
ATOM 689 O O . SER A 1 91 ? -16.757 -0.305 37.143 1.00 93.06 91 SER A O 1
ATOM 691 N N . GLY A 1 92 ? -16.343 -1.780 38.796 1.00 93.44 92 GLY A N 1
ATOM 692 C CA . GLY A 1 92 ? -14.917 -1.937 38.511 1.00 93.44 92 GLY A CA 1
ATOM 693 C C . GLY A 1 92 ? -14.675 -2.656 37.183 1.00 93.44 92 GLY A C 1
ATOM 694 O O . GLY A 1 92 ? -13.978 -2.126 36.322 1.00 93.44 92 GLY A O 1
ATOM 695 N N . VAL A 1 93 ? -15.306 -3.819 36.988 1.00 92.81 93 VAL A N 1
ATOM 696 C CA . VAL A 1 93 ? -15.203 -4.598 35.739 1.00 92.81 93 VAL A CA 1
ATOM 697 C C . VAL A 1 93 ? -15.748 -3.808 34.548 1.00 92.81 93 VAL A C 1
ATOM 699 O O . VAL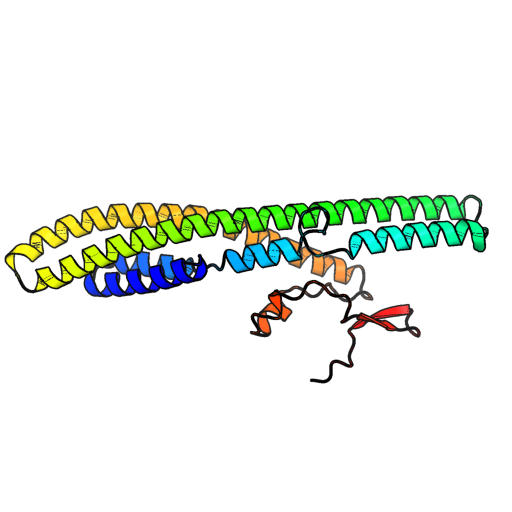 A 1 93 ? -15.099 -3.746 33.508 1.00 92.81 93 VAL A O 1
ATOM 702 N N . HIS A 1 94 ? -16.897 -3.151 34.716 1.00 92.31 94 HIS A N 1
ATOM 703 C CA . HIS A 1 94 ? -17.492 -2.267 33.718 1.00 92.31 94 HIS A CA 1
ATOM 704 C C . HIS A 1 94 ? -16.519 -1.160 33.299 1.00 92.31 94 HIS A C 1
ATOM 706 O O . HIS A 1 94 ? -16.300 -0.951 32.110 1.00 92.31 94 HIS A O 1
ATOM 712 N N . GLY A 1 95 ? -15.912 -0.458 34.264 1.00 93.94 95 GLY A N 1
ATOM 713 C CA . GLY A 1 95 ? -14.938 0.597 33.981 1.00 93.94 95 GLY A CA 1
ATOM 714 C C . GLY A 1 95 ? -13.747 0.091 33.164 1.00 93.94 95 GLY A C 1
ATOM 715 O O . GLY A 1 95 ? -13.412 0.686 32.144 1.00 93.94 95 GLY A O 1
ATOM 716 N N . SER A 1 96 ? -13.163 -1.048 33.554 1.00 92.75 96 SER A N 1
ATOM 717 C CA . SER A 1 96 ? -12.062 -1.672 32.804 1.00 92.75 96 SER A CA 1
ATOM 718 C C . SER A 1 96 ? -12.470 -2.118 31.396 1.00 92.75 96 SER A C 1
ATOM 720 O O . SER A 1 96 ? -11.668 -2.044 30.463 1.00 92.75 96 SER A O 1
ATOM 722 N N . PHE A 1 97 ? -13.711 -2.573 31.217 1.00 90.12 97 PHE A N 1
ATOM 723 C CA . PHE A 1 97 ? -14.220 -2.968 29.907 1.00 90.12 97 PHE A CA 1
ATOM 724 C C . PHE A 1 97 ? -14.434 -1.759 28.985 1.00 90.12 97 PHE A C 1
ATOM 726 O O . PHE A 1 97 ? -13.964 -1.777 27.849 1.00 90.12 97 PHE A O 1
ATOM 733 N N . VAL A 1 98 ? -15.040 -0.676 29.485 1.00 93.94 98 VAL A N 1
ATOM 734 C CA . VAL A 1 98 ? -15.183 0.591 28.742 1.00 93.94 98 VAL A CA 1
ATOM 735 C C . VAL A 1 98 ? -13.819 1.165 28.355 1.00 93.94 98 VAL A C 1
ATOM 737 O O . VAL A 1 98 ? -13.629 1.586 27.214 1.00 93.94 98 VAL A O 1
ATOM 740 N N . GLU A 1 99 ? -12.838 1.124 29.260 1.00 93.19 99 GLU A N 1
ATOM 741 C CA . GLU A 1 99 ? -11.464 1.534 28.951 1.00 93.19 99 GLU A CA 1
ATOM 742 C C . GLU A 1 99 ? -10.859 0.688 27.819 1.00 93.19 99 GLU A C 1
ATOM 744 O O . GLU A 1 99 ? -10.261 1.231 26.889 1.00 93.19 99 GLU A O 1
ATOM 749 N N . SER A 1 100 ? -11.073 -0.631 27.846 1.00 87.56 100 SER A N 1
ATOM 750 C CA . SER A 1 100 ? -10.610 -1.546 26.794 1.00 87.56 100 SER A CA 1
ATOM 751 C C . SER A 1 100 ? -11.266 -1.250 25.438 1.00 87.56 100 SER A C 1
ATOM 753 O O . SER A 1 100 ? -10.586 -1.279 24.412 1.00 87.56 100 SER A O 1
ATOM 755 N N . ILE A 1 101 ? -12.560 -0.903 25.414 1.00 89.25 101 ILE A N 1
ATOM 756 C CA . ILE A 1 101 ? -13.251 -0.456 24.192 1.00 89.25 101 ILE A CA 1
ATOM 757 C C . ILE A 1 101 ? -12.648 0.859 23.678 1.00 89.25 101 ILE A C 1
ATOM 759 O O . ILE A 1 101 ? -12.412 1.002 22.477 1.00 89.25 101 ILE A O 1
ATOM 763 N N . GLY A 1 102 ? -12.336 1.799 24.574 1.00 90.31 102 GLY A N 1
ATOM 764 C CA . GLY A 1 102 ? -11.655 3.046 24.221 1.00 90.31 102 GLY A CA 1
ATOM 765 C C . GLY A 1 102 ? -10.277 2.812 23.591 1.00 90.31 102 GLY A C 1
ATOM 766 O O . GLY A 1 102 ? -9.950 3.415 22.568 1.00 90.31 102 GLY A O 1
ATOM 767 N N . GLN A 1 103 ? -9.487 1.887 24.144 1.00 90.12 103 GLN A N 1
ATOM 768 C CA . GLN A 1 103 ? -8.205 1.482 23.557 1.00 90.12 103 GLN A CA 1
ATOM 769 C C . GLN A 1 103 ? -8.390 0.839 22.177 1.00 90.12 103 GLN A C 1
ATOM 771 O O . GLN A 1 103 ? -7.673 1.189 21.240 1.00 90.12 103 GLN A O 1
ATOM 776 N N . LEU A 1 104 ? -9.376 -0.051 22.023 1.00 86.38 104 LEU A N 1
ATOM 777 C CA . LEU A 1 104 ? -9.692 -0.681 20.740 1.00 86.38 104 LEU A CA 1
ATOM 778 C C . LEU A 1 104 ? -10.074 0.352 19.672 1.00 86.38 104 LEU A C 1
ATOM 780 O O . LEU A 1 104 ? -9.606 0.259 18.537 1.00 86.38 104 LEU A O 1
ATOM 784 N N . LYS A 1 105 ? -10.885 1.352 20.032 1.00 89.06 105 LYS A N 1
ATOM 785 C CA . LYS A 1 105 ? -11.251 2.460 19.142 1.00 89.06 105 LYS A CA 1
ATOM 786 C C . LYS A 1 105 ? -10.016 3.221 18.662 1.00 89.06 105 LYS A C 1
ATOM 788 O O . LYS A 1 105 ? -9.835 3.379 17.458 1.00 89.06 105 LYS A O 1
ATOM 793 N N . ASN A 1 106 ? -9.136 3.614 19.584 1.00 88.06 106 ASN A N 1
ATOM 794 C CA . ASN A 1 106 ? -7.898 4.315 19.234 1.00 88.06 106 ASN A CA 1
ATOM 795 C C . ASN A 1 106 ? -7.017 3.474 18.297 1.00 88.06 106 ASN A C 1
ATOM 797 O O . ASN A 1 106 ? -6.513 3.989 17.304 1.00 88.06 106 ASN A O 1
ATOM 801 N N . ILE A 1 107 ? -6.886 2.169 18.556 1.00 87.25 107 ILE A N 1
ATOM 802 C CA . ILE A 1 107 ? -6.117 1.256 17.697 1.00 87.25 107 ILE A CA 1
ATOM 803 C C . ILE A 1 107 ? -6.743 1.144 16.299 1.00 87.25 107 ILE A C 1
ATOM 805 O O . ILE A 1 107 ? -6.010 1.149 15.305 1.00 87.25 107 ILE A O 1
ATOM 809 N N . ARG A 1 108 ? -8.077 1.059 16.186 1.00 87.19 108 ARG A N 1
ATOM 810 C CA . ARG A 1 108 ? -8.771 1.056 14.882 1.00 87.19 108 ARG A CA 1
ATOM 811 C C . ARG A 1 108 ? -8.491 2.340 14.108 1.00 87.19 108 ARG A C 1
ATOM 813 O O . ARG A 1 108 ? -8.120 2.273 12.936 1.00 87.19 108 ARG A O 1
ATOM 820 N N . ASP A 1 109 ? -8.594 3.485 14.773 1.00 88.25 109 ASP A N 1
ATOM 821 C CA . ASP A 1 109 ? -8.346 4.791 14.165 1.00 88.25 109 ASP A CA 1
ATOM 822 C C . ASP A 1 109 ? -6.889 4.947 13.703 1.00 88.25 109 ASP A C 1
ATOM 824 O O . ASP A 1 109 ? -6.624 5.346 12.565 1.00 88.25 109 ASP A O 1
ATOM 828 N N . GLU A 1 110 ? -5.928 4.562 14.546 1.00 86.06 110 GLU A N 1
ATOM 829 C CA . GLU A 1 110 ? -4.503 4.540 14.206 1.00 86.06 110 GLU A CA 1
ATOM 830 C C . GLU A 1 110 ? -4.206 3.598 13.035 1.00 86.06 110 GLU A C 1
ATOM 832 O O . GLU A 1 110 ? -3.431 3.945 12.138 1.00 86.06 110 GLU A O 1
ATOM 837 N N . THR A 1 111 ? -4.864 2.439 12.990 1.00 86.25 111 THR A N 1
ATOM 838 C CA . THR A 1 111 ? -4.741 1.485 11.881 1.00 86.25 111 THR A CA 1
ATOM 839 C C . THR A 1 111 ? -5.258 2.097 10.582 1.00 86.25 111 THR A C 1
ATOM 841 O O . THR A 1 111 ? -4.549 2.079 9.574 1.00 86.25 111 THR A O 1
ATOM 844 N N . GLY A 1 112 ? -6.438 2.723 10.598 1.00 86.06 112 GLY A N 1
ATOM 845 C CA . GLY A 1 112 ? -6.965 3.442 9.437 1.00 86.06 112 GLY A CA 1
ATOM 846 C C . GLY A 1 112 ? -6.032 4.571 8.980 1.00 86.06 112 GLY A C 1
ATOM 847 O O . GLY A 1 112 ? -5.764 4.739 7.788 1.00 86.06 112 GLY A O 1
ATOM 848 N N . ASN A 1 113 ? -5.446 5.328 9.908 1.00 86.44 113 ASN A N 1
ATOM 849 C CA . ASN A 1 113 ? -4.445 6.355 9.593 1.00 86.44 113 ASN A CA 1
ATOM 850 C C . ASN A 1 113 ? -3.190 5.770 8.928 1.00 86.44 113 ASN A C 1
ATOM 852 O O . ASN A 1 113 ? -2.722 6.301 7.917 1.00 86.44 113 ASN A O 1
ATOM 856 N N . ALA A 1 114 ? -2.681 4.646 9.429 1.00 84.50 114 ALA A N 1
ATOM 857 C CA . ALA A 1 114 ? -1.532 3.961 8.846 1.00 84.50 114 ALA A CA 1
ATOM 858 C C . ALA A 1 114 ? -1.821 3.410 7.436 1.00 84.50 114 ALA A C 1
ATOM 860 O O . ALA A 1 114 ? -0.978 3.530 6.537 1.00 84.50 114 ALA A O 1
ATOM 861 N N . VAL A 1 115 ? -3.012 2.842 7.215 1.00 86.62 115 VAL A N 1
ATOM 862 C CA . VAL A 1 115 ? -3.430 2.319 5.904 1.00 86.62 115 VAL A CA 1
ATOM 863 C C . VAL A 1 115 ? -3.555 3.451 4.881 1.00 86.62 115 VAL A C 1
ATOM 865 O O . VAL A 1 115 ? -2.999 3.339 3.790 1.00 86.62 115 VAL A O 1
ATOM 868 N N . SER A 1 116 ? -4.184 4.569 5.242 1.00 89.12 116 SER A N 1
ATOM 869 C CA . SER A 1 116 ? -4.318 5.742 4.362 1.00 89.12 116 SER A CA 1
ATOM 870 C C . SER A 1 116 ? -2.969 6.404 4.055 1.00 89.12 116 SER A C 1
ATOM 872 O O . SER A 1 116 ? -2.649 6.671 2.900 1.00 89.12 116 SER A O 1
ATOM 874 N N . SER A 1 117 ? -2.079 6.529 5.047 1.00 86.31 117 SER A N 1
ATOM 875 C CA . SER A 1 117 ? -0.701 6.981 4.798 1.00 86.31 117 SER A CA 1
ATOM 876 C C . SER A 1 117 ? 0.047 6.053 3.827 1.00 86.31 117 SER A C 1
ATOM 878 O O . SER A 1 117 ? 0.832 6.497 2.980 1.00 86.31 117 SER A O 1
ATOM 880 N N . THR A 1 118 ? -0.222 4.748 3.904 1.00 85.81 118 THR A N 1
ATOM 881 C CA . THR A 1 118 ? 0.324 3.773 2.956 1.00 85.81 118 THR A CA 1
ATOM 882 C C . THR A 1 118 ? -0.291 3.935 1.564 1.00 85.81 118 THR A C 1
ATOM 884 O O . THR A 1 118 ? 0.442 3.838 0.577 1.00 85.81 118 THR A O 1
ATOM 887 N N . ALA A 1 119 ? -1.591 4.223 1.466 1.00 87.50 119 ALA A N 1
ATOM 888 C CA . ALA A 1 119 ? -2.277 4.513 0.210 1.00 87.50 119 ALA A CA 1
ATOM 889 C C . ALA A 1 119 ? -1.661 5.724 -0.510 1.00 87.50 119 ALA A C 1
ATOM 891 O O . ALA A 1 119 ? -1.283 5.619 -1.680 1.00 87.50 119 ALA A O 1
ATOM 892 N N . ASP A 1 120 ? -1.452 6.832 0.204 1.00 88.50 120 ASP A N 1
ATOM 893 C CA . ASP A 1 120 ? -0.801 8.034 -0.327 1.00 88.50 120 ASP A CA 1
ATOM 894 C C . ASP A 1 120 ? 0.609 7.743 -0.842 1.00 88.50 120 ASP A C 1
ATOM 896 O O . ASP A 1 120 ? 0.996 8.140 -1.947 1.00 88.50 120 ASP A O 1
ATOM 900 N N . PHE A 1 121 ? 1.384 6.985 -0.066 1.00 87.31 121 PHE A N 1
ATOM 901 C CA . PHE A 1 121 ? 2.710 6.557 -0.487 1.00 87.31 121 PHE A CA 1
ATOM 902 C C . PHE A 1 121 ? 2.653 5.697 -1.760 1.00 87.31 121 PHE A C 1
ATOM 904 O O . PHE A 1 121 ? 3.427 5.929 -2.692 1.00 87.31 121 PHE A O 1
ATOM 911 N N . MET A 1 122 ? 1.730 4.733 -1.839 1.00 87.62 122 MET A N 1
ATOM 912 C CA . MET A 1 122 ? 1.567 3.876 -3.018 1.00 87.62 122 MET A CA 1
ATOM 913 C C . MET A 1 122 ? 1.122 4.659 -4.254 1.00 87.62 122 MET A C 1
ATOM 915 O O . MET A 1 122 ? 1.582 4.364 -5.356 1.00 87.62 122 MET A O 1
ATOM 919 N N . LYS A 1 123 ? 0.320 5.711 -4.083 1.00 90.56 123 LYS A N 1
ATOM 920 C CA . LYS A 1 123 ? -0.047 6.639 -5.157 1.00 90.56 123 LYS A CA 1
ATOM 921 C C . LYS A 1 123 ? 1.162 7.409 -5.6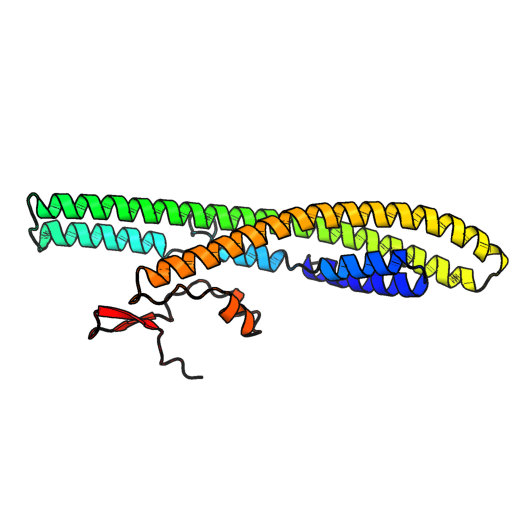96 1.00 90.56 123 LYS A C 1
ATOM 923 O O . LYS A 1 123 ? 1.326 7.559 -6.904 1.00 90.56 123 LYS A O 1
ATOM 928 N N . ILE A 1 124 ? 2.075 7.847 -4.829 1.00 89.38 124 ILE A N 1
ATOM 929 C CA . ILE A 1 124 ? 3.340 8.455 -5.278 1.00 89.38 124 ILE A CA 1
ATOM 930 C C . ILE A 1 124 ? 4.182 7.424 -6.042 1.00 89.38 124 ILE A C 1
ATOM 932 O O . ILE A 1 124 ? 4.696 7.713 -7.127 1.00 89.38 124 ILE A O 1
ATOM 936 N N . VAL A 1 125 ? 4.299 6.205 -5.508 1.00 87.88 125 VAL A N 1
ATOM 937 C CA . VAL A 1 125 ? 5.034 5.113 -6.161 1.00 87.88 125 VAL A CA 1
ATOM 938 C C . VAL A 1 125 ? 4.448 4.797 -7.538 1.00 87.88 125 VAL A C 1
ATOM 940 O O . VAL A 1 125 ? 5.222 4.596 -8.474 1.00 87.88 125 VAL A O 1
ATOM 943 N N . SER A 1 126 ? 3.122 4.819 -7.704 1.00 91.31 126 SER A N 1
ATOM 944 C CA . SER A 1 126 ? 2.481 4.535 -8.991 1.00 91.31 126 SER A CA 1
ATOM 945 C C . SER A 1 126 ? 2.905 5.527 -10.073 1.00 91.31 126 SER A C 1
ATOM 947 O O . SER A 1 126 ? 3.197 5.125 -11.199 1.00 91.31 126 SER A O 1
ATOM 949 N N . TYR A 1 127 ? 3.025 6.817 -9.736 1.00 91.50 127 TYR A N 1
ATOM 950 C CA . TYR A 1 127 ? 3.512 7.829 -10.679 1.00 91.50 127 TYR A CA 1
ATOM 951 C C . TYR A 1 127 ? 4.993 7.652 -11.024 1.00 91.50 127 TYR A C 1
ATOM 953 O O . TYR A 1 127 ? 5.374 7.810 -12.183 1.00 91.50 127 TYR A O 1
ATOM 961 N N . ILE A 1 128 ? 5.829 7.275 -10.051 1.00 89.00 128 ILE A N 1
ATOM 962 C CA . ILE A 1 128 ? 7.252 6.994 -10.297 1.00 89.00 128 ILE A CA 1
ATOM 963 C C . ILE A 1 128 ? 7.406 5.787 -11.230 1.00 89.00 128 ILE A C 1
ATOM 965 O O . ILE A 1 128 ? 8.171 5.833 -12.193 1.00 89.00 128 ILE A O 1
ATOM 969 N N . VAL A 1 129 ? 6.670 4.710 -10.961 1.00 91.88 129 VAL A N 1
ATOM 970 C CA . VAL A 1 129 ? 6.696 3.475 -11.753 1.00 91.88 129 VAL A CA 1
ATOM 971 C C . VAL A 1 129 ? 6.197 3.732 -13.178 1.00 91.88 129 VAL A C 1
ATOM 973 O O . VAL A 1 129 ? 6.840 3.301 -14.136 1.00 91.88 129 VAL A O 1
ATOM 976 N N . LEU A 1 130 ? 5.135 4.526 -13.338 1.00 94.12 130 LEU A N 1
ATOM 977 C CA . LEU A 1 130 ? 4.665 4.982 -14.645 1.00 94.12 130 LEU A CA 1
ATOM 978 C C . LEU A 1 130 ? 5.722 5.796 -15.399 1.00 94.12 130 LEU A C 1
ATOM 980 O O . LEU A 1 130 ? 5.938 5.558 -16.586 1.00 94.12 130 LEU A O 1
ATOM 984 N N . ALA A 1 131 ? 6.409 6.723 -14.728 1.00 93.00 131 ALA A N 1
ATOM 985 C CA . ALA A 1 131 ? 7.465 7.518 -15.350 1.00 93.00 131 ALA A CA 1
ATOM 986 C C . ALA A 1 131 ? 8.616 6.630 -15.853 1.00 93.00 131 ALA A C 1
ATOM 988 O O . ALA A 1 131 ? 9.070 6.787 -16.988 1.00 93.00 131 ALA A O 1
ATOM 989 N N . ILE A 1 132 ? 9.044 5.647 -15.050 1.00 91.12 132 ILE A N 1
ATOM 990 C CA . ILE A 1 132 ? 10.064 4.670 -15.457 1.00 91.12 132 ILE A CA 1
ATOM 991 C C . ILE A 1 132 ? 9.575 3.843 -16.653 1.00 91.12 132 ILE A C 1
ATOM 993 O O . ILE A 1 132 ? 10.319 3.678 -17.620 1.00 91.12 132 ILE A O 1
ATOM 997 N N . ALA A 1 133 ? 8.331 3.357 -16.625 1.00 94.06 133 ALA A N 1
ATOM 998 C CA . ALA A 1 133 ? 7.749 2.598 -17.730 1.00 94.06 133 ALA A CA 1
ATOM 999 C C . ALA A 1 133 ? 7.657 3.430 -19.022 1.00 94.06 133 ALA A C 1
ATOM 1001 O O . ALA A 1 133 ? 7.935 2.914 -20.102 1.00 94.06 133 ALA A O 1
ATOM 1002 N N . GLY A 1 134 ? 7.345 4.725 -18.916 1.00 94.75 134 GLY A N 1
ATOM 1003 C CA . GLY A 1 134 ? 7.362 5.666 -20.036 1.00 94.75 134 GLY A CA 1
ATOM 1004 C C . GLY A 1 134 ? 8.752 5.824 -20.654 1.00 94.75 134 GLY A C 1
ATOM 1005 O O . GLY A 1 134 ? 8.898 5.712 -21.871 1.00 94.75 134 GLY A O 1
ATOM 1006 N N . VAL A 1 135 ? 9.789 6.000 -19.826 1.00 93.94 135 VAL A N 1
ATOM 1007 C CA . VAL A 1 135 ? 11.190 6.047 -20.289 1.00 93.94 135 VAL A CA 1
ATOM 1008 C C . VAL A 1 135 ? 11.592 4.730 -20.953 1.00 93.94 135 VAL A C 1
ATOM 1010 O O . VAL A 1 135 ? 12.199 4.742 -22.025 1.00 93.94 135 VAL A O 1
ATOM 1013 N N . MET A 1 136 ? 11.227 3.593 -20.355 1.00 95.06 136 MET A N 1
ATOM 1014 C CA . MET A 1 136 ? 11.479 2.279 -20.946 1.00 95.06 136 MET A CA 1
ATOM 1015 C C . MET A 1 136 ? 10.799 2.128 -22.303 1.00 95.06 136 MET A C 1
ATOM 1017 O O . MET A 1 136 ? 11.434 1.637 -23.230 1.00 95.06 136 MET A O 1
ATOM 1021 N N . LEU A 1 137 ? 9.542 2.550 -22.444 1.00 97.00 137 LEU A N 1
ATOM 1022 C CA . LEU A 1 137 ? 8.807 2.444 -23.702 1.00 97.00 137 LEU A CA 1
ATOM 1023 C C . LEU A 1 137 ? 9.423 3.325 -24.790 1.00 97.00 137 LEU A C 1
ATOM 1025 O O . LEU A 1 137 ? 9.641 2.843 -25.898 1.00 97.00 137 LEU A O 1
ATOM 1029 N N . ALA A 1 138 ? 9.775 4.573 -24.467 1.00 94.69 138 ALA A N 1
ATOM 1030 C CA . ALA A 1 138 ? 10.481 5.456 -25.393 1.00 94.69 138 ALA A CA 1
ATOM 1031 C C . ALA A 1 138 ? 11.811 4.835 -25.858 1.00 94.69 138 ALA A C 1
ATOM 1033 O O . ALA A 1 138 ? 12.116 4.832 -27.053 1.00 94.69 138 ALA A O 1
ATOM 1034 N N . TRP A 1 139 ? 12.567 4.236 -24.932 1.00 93.31 139 TRP A N 1
ATOM 1035 C CA . TRP A 1 139 ? 13.791 3.507 -25.263 1.00 93.31 139 TRP A CA 1
ATOM 1036 C C . TRP A 1 139 ? 13.523 2.252 -26.101 1.00 93.31 139 TRP A C 1
ATOM 1038 O O . TRP A 1 139 ? 14.251 1.978 -27.048 1.00 93.31 139 TRP A O 1
ATOM 1048 N N . GLY A 1 140 ? 12.458 1.509 -25.800 1.00 93.62 140 GLY A N 1
ATOM 1049 C CA . GLY A 1 140 ? 12.031 0.345 -26.571 1.00 93.62 140 GLY A CA 1
ATOM 1050 C C . GLY A 1 140 ? 11.705 0.698 -28.017 1.00 93.62 140 GLY A C 1
ATOM 1051 O O . GLY A 1 140 ? 12.212 0.040 -28.921 1.00 93.62 140 GLY A O 1
ATOM 1052 N N . ILE A 1 141 ? 10.958 1.781 -28.245 1.00 94.38 141 ILE A N 1
ATOM 1053 C CA . ILE A 1 141 ? 10.664 2.297 -29.589 1.00 94.38 141 ILE A CA 1
ATOM 1054 C C . ILE A 1 141 ? 11.962 2.667 -30.318 1.00 94.38 141 ILE A C 1
ATOM 1056 O O . ILE A 1 141 ? 12.144 2.294 -31.478 1.00 94.38 141 ILE A O 1
ATOM 1060 N N . PHE A 1 142 ? 12.894 3.344 -29.641 1.00 92.06 142 PHE A N 1
ATOM 1061 C CA . PHE A 1 142 ? 14.195 3.692 -30.215 1.00 92.06 142 PHE A CA 1
ATOM 1062 C C . PHE A 1 142 ? 15.025 2.451 -30.594 1.00 92.06 142 PHE A C 1
ATOM 1064 O O . PHE A 1 142 ? 15.521 2.358 -31.720 1.00 92.06 142 PHE A O 1
ATOM 1071 N N . CYS A 1 143 ? 15.139 1.465 -29.700 1.00 90.94 143 CYS A N 1
ATOM 1072 C CA . CYS A 1 143 ? 15.800 0.183 -29.967 1.00 90.94 143 CYS A CA 1
ATOM 1073 C C . CYS A 1 143 ? 15.143 -0.572 -31.128 1.00 90.94 143 CYS A C 1
ATOM 1075 O O . CYS A 1 143 ? 15.833 -1.151 -31.966 1.00 90.94 143 CYS A O 1
ATOM 1077 N N . PHE A 1 144 ? 13.812 -0.554 -31.198 1.00 92.31 144 PHE A N 1
ATOM 1078 C CA . PHE A 1 144 ? 13.060 -1.203 -32.264 1.00 92.31 144 PHE A CA 1
ATOM 1079 C C . PHE A 1 144 ? 13.332 -0.546 -33.624 1.00 92.31 144 PHE A C 1
ATOM 1081 O O . PHE A 1 144 ? 13.686 -1.240 -34.574 1.00 92.31 144 PHE A O 1
ATOM 1088 N N . ALA A 1 145 ? 13.256 0.787 -33.705 1.00 91.19 145 ALA A N 1
ATOM 1089 C CA . ALA A 1 145 ? 13.507 1.540 -34.935 1.00 91.19 145 ALA A CA 1
ATOM 1090 C C . ALA A 1 145 ? 14.960 1.405 -35.423 1.00 91.19 145 ALA A C 1
ATOM 1092 O O . ALA A 1 145 ? 15.221 1.240 -36.614 1.00 91.19 145 ALA A O 1
ATOM 1093 N N . THR A 1 146 ? 15.925 1.437 -34.502 1.00 90.56 146 THR A N 1
ATOM 1094 C CA . THR A 1 146 ? 17.353 1.311 -34.836 1.00 90.56 146 THR A CA 1
ATOM 1095 C C . THR A 1 146 ? 17.744 -0.091 -35.289 1.00 90.56 146 THR A C 1
ATOM 1097 O O . THR A 1 146 ? 18.734 -0.231 -36.001 1.00 90.56 146 THR A O 1
ATOM 1100 N N . ARG A 1 147 ? 16.957 -1.124 -34.967 1.00 86.62 147 ARG A N 1
ATOM 1101 C CA . ARG A 1 147 ? 17.226 -2.517 -35.361 1.00 86.62 147 ARG A CA 1
ATOM 1102 C C . ARG A 1 147 ? 17.260 -2.729 -36.877 1.00 86.62 147 ARG A C 1
ATOM 1104 O O . ARG A 1 147 ? 17.879 -3.683 -37.340 1.00 86.62 147 ARG A O 1
ATOM 1111 N N . TRP A 1 148 ? 16.633 -1.843 -37.647 1.00 86.94 148 TRP A N 1
ATOM 1112 C CA . TRP A 1 148 ? 16.672 -1.866 -39.111 1.00 86.94 148 TRP A CA 1
ATOM 1113 C C . TRP A 1 148 ? 17.949 -1.251 -39.707 1.00 86.94 148 TRP A C 1
ATOM 1115 O O . TRP A 1 148 ? 18.160 -1.333 -40.915 1.00 86.94 148 TRP A O 1
ATOM 1125 N N . HIS A 1 149 ? 18.837 -0.692 -38.876 1.00 87.31 149 HIS A N 1
ATOM 1126 C CA . HIS A 1 149 ? 20.108 -0.108 -39.297 1.00 87.31 149 HIS A CA 1
ATOM 1127 C C . HIS A 1 149 ? 21.298 -0.806 -38.601 1.00 87.31 149 HIS A C 1
ATOM 1129 O O . HIS A 1 149 ? 21.540 -0.595 -37.416 1.00 87.31 149 HIS A O 1
ATOM 1135 N N . PRO A 1 150 ? 22.112 -1.609 -39.312 1.00 78.31 150 PRO A N 1
ATOM 1136 C CA . PRO A 1 150 ? 23.170 -2.413 -38.684 1.00 78.31 150 PRO A CA 1
ATOM 1137 C C . PRO A 1 150 ? 24.281 -1.581 -38.020 1.00 78.31 150 PRO A C 1
ATOM 1139 O O . PRO A 1 150 ? 24.893 -2.033 -37.055 1.00 78.31 150 PRO A O 1
ATOM 1142 N N . VAL A 1 151 ? 24.522 -0.350 -38.487 1.00 80.19 151 VAL A N 1
ATOM 1143 C CA . VAL A 1 151 ? 25.568 0.539 -37.947 1.00 80.19 151 VAL A CA 1
ATOM 1144 C C . VAL A 1 151 ? 25.213 1.081 -36.554 1.00 80.19 151 VAL A C 1
ATOM 1146 O O . VAL A 1 151 ? 26.103 1.296 -35.737 1.00 80.19 151 VAL A O 1
ATOM 1149 N N . SER A 1 152 ? 23.928 1.268 -36.238 1.00 82.12 152 SER A N 1
ATOM 1150 C CA . SER A 1 152 ? 23.498 1.794 -34.933 1.00 82.12 152 SER A CA 1
ATOM 1151 C C . SER A 1 152 ? 23.423 0.718 -33.846 1.00 82.12 152 SER A C 1
ATOM 1153 O O . SER A 1 152 ? 23.451 1.051 -32.661 1.00 82.12 152 SER A O 1
ATOM 1155 N N . ALA A 1 153 ? 23.396 -0.566 -34.220 1.00 75.69 153 ALA A N 1
ATOM 1156 C CA . ALA A 1 153 ? 23.205 -1.674 -33.288 1.00 75.69 15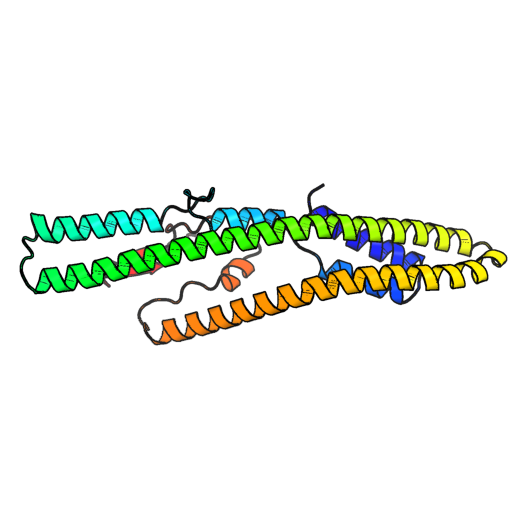3 ALA A CA 1
ATOM 1157 C C . ALA A 1 153 ? 24.262 -1.708 -32.166 1.00 75.69 153 ALA A C 1
ATOM 1159 O O . ALA A 1 153 ? 23.911 -1.856 -30.996 1.00 75.69 153 ALA A O 1
ATOM 1160 N N . VAL A 1 154 ? 25.547 -1.510 -32.487 1.00 77.00 154 VAL A N 1
ATOM 1161 C CA . VAL A 1 154 ? 26.641 -1.564 -31.494 1.00 77.00 154 VAL A CA 1
ATOM 1162 C C . VAL A 1 154 ? 26.528 -0.430 -30.467 1.00 77.00 154 VAL A C 1
ATOM 1164 O O . VAL A 1 154 ? 26.665 -0.664 -29.265 1.00 77.00 154 VAL A O 1
ATOM 1167 N N . THR A 1 155 ? 26.205 0.786 -30.913 1.00 81.31 155 THR A N 1
ATOM 1168 C CA . THR A 1 155 ? 26.029 1.951 -30.029 1.00 81.31 155 THR A CA 1
ATOM 1169 C C . THR A 1 155 ? 24.820 1.773 -29.106 1.00 81.31 155 THR A C 1
ATOM 1171 O O . THR A 1 155 ? 24.889 2.086 -27.915 1.00 81.31 155 THR A O 1
ATOM 1174 N N . VAL A 1 156 ? 23.733 1.188 -29.623 1.00 85.38 156 VAL A N 1
ATOM 1175 C CA . VAL A 1 156 ? 22.508 0.908 -28.857 1.00 85.38 156 VAL A CA 1
ATOM 1176 C C . VAL A 1 156 ? 22.764 -0.093 -27.727 1.00 85.38 156 VAL A C 1
ATOM 1178 O O . VAL A 1 156 ? 22.231 0.091 -26.630 1.00 85.38 156 VAL A O 1
ATOM 1181 N N . TYR A 1 157 ? 23.615 -1.108 -27.926 1.00 81.00 157 TYR A N 1
ATOM 1182 C CA . TYR A 1 157 ? 23.969 -2.057 -26.861 1.00 81.00 157 TYR A CA 1
ATOM 1183 C C . TYR A 1 157 ? 24.677 -1.380 -25.679 1.00 81.00 157 TYR A C 1
ATOM 1185 O O . TYR A 1 157 ? 24.299 -1.615 -24.528 1.00 81.00 157 TYR A O 1
ATOM 1193 N N . GLY A 1 158 ? 25.659 -0.512 -25.948 1.00 80.12 158 GLY A N 1
ATOM 1194 C CA . GLY A 1 158 ? 26.394 0.208 -24.902 1.00 80.12 158 GLY A CA 1
ATOM 1195 C C . GLY A 1 158 ? 25.497 1.149 -24.092 1.00 80.12 158 GLY A C 1
ATOM 1196 O O . GLY A 1 158 ? 25.518 1.128 -22.858 1.00 80.12 158 GLY A O 1
ATOM 1197 N N . MET A 1 159 ? 24.645 1.918 -24.776 1.00 84.88 159 MET A N 1
ATOM 1198 C CA . MET A 1 159 ? 23.691 2.823 -24.125 1.00 84.88 159 MET A CA 1
ATOM 1199 C C . MET A 1 159 ? 22.622 2.063 -23.330 1.00 84.88 159 MET A C 1
ATOM 1201 O O . MET A 1 159 ? 22.303 2.450 -22.205 1.00 84.88 159 MET A O 1
ATOM 1205 N N . SER A 1 160 ? 22.125 0.942 -23.864 1.00 82.94 160 SER A N 1
ATOM 1206 C CA . SER A 1 160 ? 21.122 0.114 -23.182 1.00 82.94 160 SER A CA 1
ATOM 1207 C C . SER A 1 160 ? 21.649 -0.477 -21.878 1.00 82.94 160 SER A C 1
ATOM 1209 O O . SER A 1 160 ? 20.901 -0.572 -20.910 1.00 82.94 160 SER A O 1
ATOM 1211 N N . ALA A 1 161 ? 22.936 -0.832 -21.806 1.00 84.62 161 ALA A N 1
ATOM 1212 C CA . ALA A 1 161 ? 23.535 -1.339 -20.573 1.00 84.62 161 ALA A CA 1
ATOM 1213 C C . ALA A 1 161 ? 23.617 -0.261 -19.476 1.00 84.62 161 ALA A C 1
ATOM 1215 O O . ALA A 1 161 ? 23.331 -0.542 -18.310 1.00 84.62 161 ALA A O 1
ATOM 1216 N N . ALA A 1 162 ? 23.987 0.973 -19.833 1.00 84.69 162 ALA A N 1
ATOM 1217 C CA . ALA A 1 162 ? 24.042 2.089 -18.889 1.00 84.69 162 ALA A CA 1
ATOM 1218 C C . ALA A 1 162 ? 22.639 2.478 -18.394 1.00 84.69 162 ALA A C 1
ATOM 1220 O O . ALA A 1 162 ? 22.413 2.573 -17.185 1.00 84.69 162 ALA A O 1
ATOM 1221 N N . LEU A 1 163 ? 21.686 2.621 -19.321 1.00 85.75 163 LEU A N 1
ATOM 1222 C CA . LEU A 1 163 ? 20.295 2.925 -18.997 1.00 85.75 163 LEU A CA 1
ATOM 1223 C C . LEU A 1 163 ? 19.659 1.803 -18.166 1.00 85.75 163 LEU A C 1
ATOM 1225 O O . LEU A 1 163 ? 19.039 2.070 -17.139 1.00 85.75 163 LEU A O 1
ATOM 1229 N N . GLY A 1 164 ? 19.883 0.547 -18.552 1.00 84.31 164 GLY A N 1
ATOM 1230 C CA . GLY A 1 164 ? 19.393 -0.625 -17.836 1.00 84.31 164 GLY A CA 1
ATOM 1231 C C . GLY A 1 164 ? 19.901 -0.688 -16.397 1.00 84.31 164 GLY A C 1
ATOM 1232 O O . GLY A 1 164 ? 19.115 -0.945 -15.490 1.00 84.31 164 GLY A O 1
ATOM 1233 N N . LYS A 1 165 ? 21.179 -0.368 -16.145 1.00 87.62 165 LYS A N 1
ATOM 1234 C CA . LYS A 1 165 ? 21.717 -0.265 -14.775 1.00 87.62 165 LYS A CA 1
ATOM 1235 C C . LYS A 1 165 ? 21.008 0.815 -13.957 1.00 87.62 165 LYS A C 1
ATOM 1237 O O . LYS A 1 165 ? 20.664 0.556 -12.806 1.00 87.62 165 LYS A O 1
ATOM 1242 N N . ALA A 1 166 ? 20.775 1.995 -14.533 1.00 85.75 166 ALA A N 1
ATOM 1243 C CA . ALA A 1 166 ? 20.091 3.089 -13.844 1.00 85.75 166 ALA A CA 1
ATOM 1244 C C . ALA A 1 166 ? 18.630 2.732 -13.515 1.00 85.75 166 ALA A C 1
ATOM 1246 O O . ALA A 1 166 ? 18.201 2.868 -12.367 1.00 85.75 166 ALA A O 1
ATOM 1247 N N . ILE A 1 167 ? 17.892 2.199 -14.494 1.00 87.25 167 ILE A N 1
ATOM 1248 C CA . ILE A 1 167 ? 16.494 1.781 -14.328 1.00 87.25 167 ILE A CA 1
ATOM 1249 C C . ILE A 1 167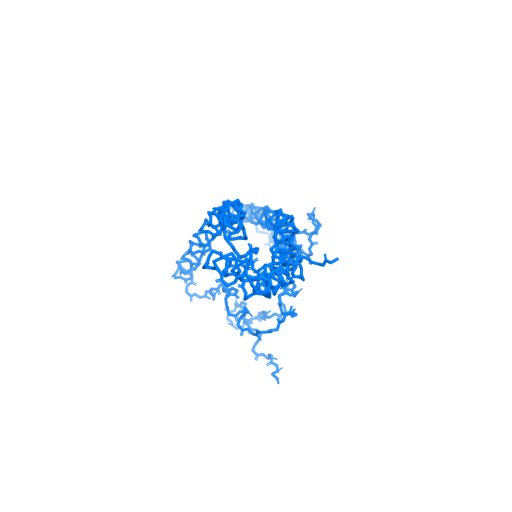 ? 16.385 0.637 -13.317 1.00 87.25 167 ILE A C 1
ATOM 1251 O O . ILE A 1 167 ? 15.520 0.663 -12.440 1.00 87.25 167 ILE A O 1
ATOM 1255 N N . LEU A 1 168 ? 17.275 -0.352 -13.386 1.00 87.81 168 LEU A N 1
ATOM 1256 C CA . LEU A 1 168 ? 17.264 -1.489 -12.471 1.00 87.81 168 LEU A CA 1
ATOM 1257 C C . LEU A 1 168 ? 17.650 -1.073 -11.047 1.00 87.81 168 LEU A C 1
ATOM 1259 O O . LEU A 1 168 ? 17.053 -1.565 -10.094 1.00 87.81 168 LEU A O 1
ATOM 1263 N N . ALA A 1 169 ? 18.578 -0.127 -10.877 1.00 87.88 169 ALA A N 1
ATOM 1264 C CA . ALA A 1 169 ? 18.897 0.442 -9.568 1.00 87.88 169 ALA A CA 1
ATOM 1265 C C . ALA A 1 169 ? 17.702 1.199 -8.963 1.00 87.88 169 ALA A C 1
ATOM 1267 O O . ALA A 1 169 ? 17.378 0.993 -7.790 1.00 87.88 169 ALA A O 1
ATOM 1268 N N . ALA A 1 170 ? 17.009 2.019 -9.762 1.00 82.94 170 ALA A N 1
ATOM 1269 C CA . ALA A 1 170 ? 15.797 2.718 -9.334 1.00 82.94 170 ALA A CA 1
ATOM 1270 C C . ALA A 1 170 ? 14.681 1.729 -8.957 1.00 82.94 170 ALA A C 1
ATOM 1272 O O . ALA A 1 170 ? 14.117 1.811 -7.866 1.00 82.94 170 ALA A O 1
ATOM 1273 N N . THR A 1 171 ? 14.436 0.732 -9.809 1.00 85.44 171 THR A N 1
ATOM 1274 C CA . THR A 1 171 ? 13.430 -0.316 -9.583 1.00 85.44 171 THR A CA 1
ATOM 1275 C C . THR A 1 171 ? 13.751 -1.127 -8.330 1.00 85.44 171 THR A C 1
ATOM 1277 O O . THR A 1 171 ? 12.889 -1.313 -7.476 1.00 85.44 171 THR A O 1
ATOM 1280 N N . LYS A 1 172 ? 15.010 -1.545 -8.150 1.00 87.31 172 LYS A N 1
ATOM 1281 C CA . LYS A 1 172 ? 15.454 -2.273 -6.955 1.00 87.31 172 LYS A CA 1
ATOM 1282 C C . LYS A 1 172 ? 15.257 -1.448 -5.687 1.00 87.31 172 LYS A C 1
ATOM 1284 O O . LYS A 1 172 ? 14.865 -2.012 -4.672 1.00 87.31 172 LYS A O 1
ATOM 1289 N N . LYS A 1 173 ? 15.497 -0.134 -5.726 1.00 86.69 173 LYS A N 1
ATOM 1290 C CA . LYS A 1 173 ? 15.257 0.756 -4.580 1.00 86.69 173 LYS A CA 1
ATOM 1291 C C . LYS A 1 173 ? 13.772 0.799 -4.203 1.00 86.69 173 LYS A C 1
ATOM 1293 O O . LYS A 1 173 ? 13.461 0.697 -3.019 1.00 86.69 173 LYS A O 1
ATOM 1298 N N . ILE A 1 174 ? 12.878 0.889 -5.189 1.00 82.31 174 ILE A N 1
ATOM 1299 C CA . ILE A 1 174 ? 11.420 0.868 -4.980 1.00 82.31 174 ILE A CA 1
ATOM 1300 C C . ILE A 1 174 ? 10.989 -0.482 -4.396 1.00 82.31 174 ILE A C 1
ATOM 1302 O O . ILE A 1 174 ? 10.386 -0.526 -3.326 1.00 82.31 174 ILE A O 1
ATOM 1306 N N . VAL A 1 175 ? 11.374 -1.589 -5.038 1.00 82.81 175 VAL A N 1
ATOM 1307 C CA . VAL A 1 175 ? 11.012 -2.945 -4.599 1.00 82.81 175 VAL A CA 1
ATOM 1308 C C . VAL A 1 175 ? 11.569 -3.247 -3.211 1.00 82.81 175 VAL A C 1
ATOM 1310 O O . VAL A 1 175 ? 10.832 -3.723 -2.359 1.00 82.81 175 VAL A O 1
ATOM 1313 N N . ALA A 1 176 ? 12.837 -2.937 -2.933 1.00 80.56 176 ALA A N 1
ATOM 1314 C CA . ALA A 1 176 ? 13.437 -3.194 -1.624 1.00 80.56 176 ALA A CA 1
ATOM 1315 C C . ALA A 1 176 ? 12.797 -2.351 -0.509 1.00 80.56 176 ALA A C 1
ATOM 1317 O O . ALA A 1 176 ? 12.663 -2.827 0.619 1.00 80.56 176 ALA A O 1
ATOM 1318 N N . SER A 1 177 ? 12.401 -1.112 -0.818 1.00 75.06 177 SER A N 1
ATOM 1319 C CA . SER A 1 177 ? 11.665 -0.253 0.114 1.00 75.06 177 SER A CA 1
ATOM 1320 C C . SER A 1 177 ? 10.265 -0.803 0.400 1.00 75.06 177 SER A C 1
ATOM 1322 O O . SER A 1 177 ? 9.829 -0.786 1.549 1.00 75.06 177 SER A O 1
ATOM 1324 N N . ASN A 1 178 ? 9.577 -1.318 -0.621 1.00 71.19 178 ASN A N 1
ATOM 1325 C CA . ASN A 1 178 ? 8.223 -1.855 -0.488 1.00 71.19 178 ASN A CA 1
ATOM 1326 C C . ASN A 1 178 ? 8.214 -3.232 0.183 1.00 71.19 178 ASN A C 1
ATOM 1328 O O . ASN A 1 178 ? 7.457 -3.439 1.122 1.00 71.19 178 ASN A O 1
ATOM 1332 N N . TRP A 1 179 ? 9.127 -4.129 -0.201 1.00 73.56 179 TRP A N 1
ATOM 1333 C CA . TRP A 1 179 ? 9.264 -5.475 0.362 1.00 73.56 179 TRP A CA 1
ATOM 1334 C C . TRP A 1 179 ? 9.413 -5.465 1.882 1.00 73.56 179 TRP A C 1
ATOM 1336 O O . TRP A 1 179 ? 8.747 -6.235 2.562 1.00 73.56 179 TRP A O 1
ATOM 1346 N N . LYS A 1 180 ? 10.256 -4.582 2.439 1.00 72.69 180 LYS A N 1
ATOM 1347 C CA . LYS A 1 180 ? 10.441 -4.507 3.897 1.00 72.69 180 LYS A CA 1
ATOM 1348 C C . LYS A 1 180 ? 9.139 -4.153 4.613 1.00 72.69 180 LYS A C 1
ATOM 1350 O O . LYS A 1 180 ? 8.832 -4.751 5.636 1.00 72.69 180 LYS A O 1
ATOM 1355 N N . LYS A 1 181 ? 8.373 -3.207 4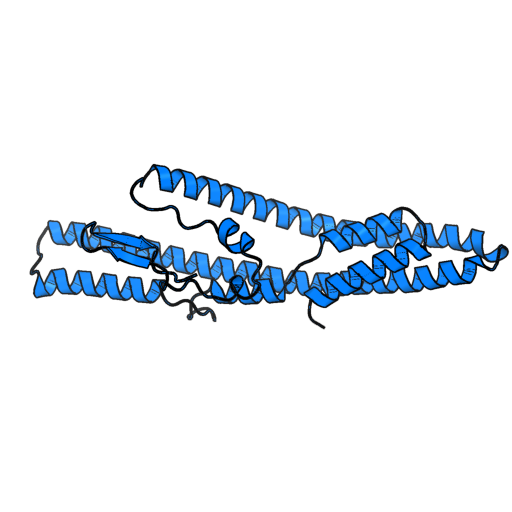.063 1.00 68.38 181 LYS A N 1
ATOM 1356 C CA . LYS A 1 181 ? 7.086 -2.782 4.627 1.00 68.38 181 LYS A CA 1
ATOM 1357 C C . LYS A 1 181 ? 6.036 -3.887 4.498 1.00 68.38 181 LYS A C 1
ATOM 1359 O O . LYS A 1 181 ? 5.384 -4.213 5.481 1.00 68.38 181 LYS A O 1
ATOM 1364 N N . THR A 1 182 ? 5.938 -4.515 3.325 1.00 66.69 182 THR A N 1
ATOM 1365 C CA . THR A 1 182 ? 5.031 -5.647 3.084 1.00 66.69 182 THR A CA 1
ATOM 1366 C C . THR A 1 182 ? 5.358 -6.839 3.981 1.00 66.69 182 THR A C 1
ATOM 1368 O O . THR A 1 182 ? 4.448 -7.439 4.535 1.00 66.69 182 THR A O 1
ATOM 1371 N N . ALA A 1 183 ? 6.637 -7.165 4.177 1.00 66.19 183 ALA A N 1
ATOM 1372 C CA . ALA A 1 183 ? 7.057 -8.268 5.037 1.00 66.19 183 ALA A CA 1
ATOM 1373 C C . ALA A 1 183 ? 6.724 -8.014 6.514 1.00 66.19 183 ALA A C 1
ATOM 1375 O O . ALA A 1 183 ? 6.257 -8.922 7.196 1.00 66.19 183 ALA A O 1
ATOM 1376 N N . VAL A 1 184 ? 6.919 -6.782 7.002 1.00 67.69 184 VAL A N 1
ATOM 1377 C CA . VAL A 1 184 ? 6.513 -6.402 8.365 1.00 67.69 184 VAL A CA 1
ATOM 1378 C C . VAL A 1 184 ? 4.997 -6.506 8.520 1.00 67.69 184 VAL A C 1
ATOM 1380 O O . VAL A 1 184 ? 4.540 -7.140 9.464 1.00 67.69 184 VAL A O 1
ATOM 1383 N N . LEU A 1 185 ? 4.220 -5.964 7.576 1.00 63.66 185 LEU A N 1
ATOM 1384 C CA . LEU A 1 185 ? 2.759 -6.057 7.606 1.00 63.66 185 LEU A CA 1
ATOM 1385 C C . LEU A 1 185 ? 2.280 -7.515 7.579 1.00 63.66 185 LEU A C 1
ATOM 1387 O O . LEU A 1 185 ? 1.445 -7.897 8.389 1.00 63.66 185 LEU A O 1
ATOM 1391 N N . ALA A 1 186 ? 2.843 -8.345 6.699 1.00 60.00 186 ALA A N 1
ATOM 1392 C CA . ALA A 1 186 ? 2.532 -9.770 6.638 1.00 60.00 186 ALA A CA 1
ATOM 1393 C C . ALA A 1 186 ? 2.878 -10.486 7.953 1.00 60.00 186 ALA A C 1
ATOM 1395 O O . ALA A 1 186 ? 2.113 -11.330 8.408 1.00 60.00 186 ALA A O 1
ATOM 1396 N N . GLY A 1 187 ? 3.993 -10.118 8.591 1.00 66.19 187 GLY A N 1
ATOM 1397 C CA . GLY A 1 187 ? 4.362 -10.613 9.916 1.00 66.19 187 GLY A CA 1
ATOM 1398 C C . GLY A 1 187 ? 3.346 -10.223 10.990 1.00 66.19 187 GLY A C 1
ATOM 1399 O O . GLY A 1 187 ? 2.929 -11.079 11.764 1.00 66.19 187 GLY A O 1
ATOM 1400 N N . ILE A 1 188 ? 2.896 -8.965 11.006 1.00 63.34 188 ILE A N 1
ATOM 1401 C CA . ILE A 1 188 ? 1.865 -8.491 11.943 1.00 63.34 188 ILE A CA 1
ATOM 1402 C C . ILE A 1 188 ? 0.540 -9.221 11.702 1.00 63.34 188 ILE A C 1
ATOM 1404 O O . ILE A 1 188 ? -0.052 -9.713 12.655 1.00 63.34 188 ILE A O 1
ATOM 1408 N N . MET A 1 189 ? 0.103 -9.364 10.448 1.00 62.53 189 MET A N 1
ATOM 1409 C CA . MET A 1 189 ? -1.119 -10.101 10.103 1.00 62.53 189 MET A CA 1
ATOM 1410 C C . MET A 1 189 ? -1.026 -11.576 10.504 1.00 62.53 189 MET A C 1
ATOM 1412 O O . MET A 1 189 ? -1.977 -12.132 11.045 1.00 62.53 189 MET A O 1
ATOM 1416 N N . PHE A 1 190 ? 0.129 -12.213 10.294 1.00 61.34 190 PHE A N 1
ATOM 1417 C CA . PHE A 1 190 ? 0.364 -13.587 10.735 1.00 61.34 190 PHE A CA 1
ATOM 1418 C C . PHE A 1 190 ? 0.270 -13.719 12.261 1.00 61.34 190 PHE A C 1
ATOM 1420 O O . PHE A 1 190 ? -0.359 -14.651 12.759 1.00 61.34 190 PHE A O 1
ATOM 1427 N N . LEU A 1 191 ? 0.850 -12.770 13.005 1.00 63.53 191 LEU A N 1
ATOM 1428 C CA . LEU A 1 191 ? 0.726 -12.724 14.461 1.00 63.53 191 LEU A CA 1
ATOM 1429 C C . LEU A 1 191 ? -0.723 -12.481 14.896 1.00 63.53 191 LEU A C 1
ATOM 1431 O O . LEU A 1 191 ? -1.191 -13.158 15.804 1.00 63.53 191 LEU A O 1
ATOM 1435 N N . ALA A 1 192 ? -1.451 -11.580 14.234 1.00 61.22 192 ALA A N 1
ATOM 1436 C CA . ALA A 1 192 ? -2.859 -11.323 14.523 1.00 61.22 192 ALA A CA 1
ATOM 1437 C C . ALA A 1 192 ? -3.704 -12.595 14.351 1.00 61.22 192 ALA A C 1
ATOM 1439 O O . ALA A 1 192 ? -4.431 -12.965 15.266 1.00 61.22 192 ALA A O 1
ATOM 1440 N N . VAL A 1 193 ? -3.526 -13.328 13.245 1.00 63.53 193 VAL A N 1
ATOM 1441 C CA . VAL A 1 193 ? -4.207 -14.615 13.008 1.00 63.53 193 VAL A CA 1
ATOM 1442 C C . VAL A 1 193 ? -3.877 -15.639 14.098 1.00 63.53 193 VAL A C 1
ATOM 1444 O O . VAL A 1 193 ? -4.777 -16.320 14.587 1.00 63.53 193 VAL A O 1
ATOM 1447 N N . GLN A 1 194 ? -2.610 -15.735 14.510 1.00 69.31 194 GLN A N 1
ATOM 1448 C CA . GLN A 1 194 ? -2.192 -16.619 15.605 1.00 69.31 194 GLN A CA 1
ATOM 1449 C C . GLN A 1 194 ? -2.886 -16.259 16.926 1.00 69.31 194 GLN A C 1
ATOM 1451 O O . GLN A 1 194 ? -3.431 -17.138 17.594 1.00 69.31 194 GLN A O 1
ATOM 1456 N N . TYR A 1 195 ? -2.927 -14.972 17.283 1.00 64.12 195 TYR A N 1
ATOM 1457 C CA . TYR A 1 195 ? -3.615 -14.515 18.491 1.00 64.12 195 TYR A CA 1
ATOM 1458 C C . TYR A 1 195 ? -5.120 -14.792 18.433 1.00 64.12 195 TYR A C 1
ATOM 1460 O O . TYR A 1 195 ? -5.658 -15.335 19.394 1.00 64.12 195 TYR A O 1
ATOM 1468 N N . THR A 1 196 ? -5.790 -14.518 17.309 1.00 61.22 196 THR A N 1
ATOM 1469 C CA . THR A 1 196 ? -7.223 -14.814 17.145 1.00 61.22 196 THR A CA 1
ATOM 1470 C C . THR A 1 196 ? -7.517 -16.307 17.316 1.00 61.22 196 THR A C 1
ATOM 1472 O O . THR A 1 196 ? -8.479 -16.669 17.992 1.00 61.22 196 THR A O 1
ATOM 1475 N N . GLN A 1 197 ? -6.669 -17.189 16.773 1.00 66.50 197 GLN A N 1
ATOM 1476 C CA . GLN A 1 197 ? -6.813 -18.639 16.947 1.00 66.50 197 GLN A CA 1
ATOM 1477 C C . GLN A 1 197 ? -6.634 -19.072 18.408 1.00 66.50 197 GLN A C 1
ATOM 1479 O O . GLN A 1 197 ? -7.396 -19.906 18.895 1.00 66.50 197 GLN A O 1
ATOM 1484 N N . MET A 1 198 ? -5.665 -18.495 19.126 1.00 67.88 198 MET A N 1
ATOM 1485 C CA . MET A 1 198 ? -5.465 -18.780 20.550 1.00 67.88 198 MET A CA 1
ATOM 1486 C C . MET A 1 198 ? -6.630 -18.277 21.411 1.00 67.88 198 MET A C 1
ATOM 1488 O O . MET A 1 198 ? -7.065 -18.984 22.317 1.00 67.88 198 MET A O 1
ATOM 1492 N N . THR A 1 199 ? -7.175 -17.096 21.119 1.00 60.03 199 THR A N 1
ATOM 1493 C CA . THR A 1 199 ? -8.343 -16.557 21.830 1.00 60.03 199 THR A CA 1
ATOM 1494 C C . THR A 1 199 ? -9.591 -17.406 21.589 1.00 60.03 199 THR A C 1
ATOM 1496 O O . THR A 1 199 ? -10.310 -17.692 22.544 1.00 60.03 199 THR A O 1
ATOM 1499 N N . GLY A 1 200 ? -9.808 -17.895 20.362 1.00 58.12 200 GLY A N 1
ATOM 1500 C CA . GLY A 1 200 ? -10.907 -18.821 20.058 1.00 58.12 200 GLY A CA 1
ATOM 1501 C C . GLY A 1 200 ? -10.825 -20.138 20.842 1.00 58.12 200 GLY A C 1
ATOM 1502 O O . GLY A 1 200 ? -11.846 -20.699 21.224 1.00 58.12 200 GLY A O 1
ATOM 1503 N N . GLN A 1 201 ? -9.617 -20.607 21.174 1.00 65.94 201 GLN A N 1
ATOM 1504 C CA . GLN A 1 201 ? -9.446 -21.773 22.053 1.00 65.94 201 GLN A CA 1
ATOM 1505 C C . GLN A 1 201 ? -9.765 -21.471 23.526 1.00 65.94 201 GLN A C 1
ATOM 1507 O O . GLN A 1 201 ? -10.173 -22.375 24.253 1.00 65.94 201 GLN A O 1
ATOM 1512 N N . MET A 1 202 ? -9.581 -20.226 23.982 1.00 56.72 202 MET A N 1
ATOM 1513 C CA . MET A 1 202 ? -9.899 -19.815 25.358 1.00 56.72 202 MET A CA 1
ATOM 1514 C C . MET A 1 202 ? -11.393 -19.550 25.570 1.00 56.72 202 MET A C 1
ATOM 1516 O O . MET A 1 202 ? -11.881 -19.685 26.690 1.00 56.72 202 MET A O 1
ATOM 1520 N N . PHE A 1 203 ? -12.121 -19.226 24.501 1.00 61.19 203 PHE A N 1
ATOM 1521 C CA . PHE A 1 203 ? -13.564 -18.999 24.516 1.00 61.19 203 PHE A CA 1
ATOM 1522 C C . PHE A 1 203 ? -14.257 -19.905 23.487 1.00 61.19 203 PHE A C 1
ATOM 1524 O O . PHE A 1 203 ? -14.756 -19.413 22.481 1.00 61.19 203 PHE A O 1
ATOM 1531 N N . PRO A 1 204 ? -14.323 -21.229 23.728 1.00 55.31 204 PRO A N 1
ATOM 1532 C CA . PRO A 1 204 ? -14.818 -22.206 22.750 1.00 55.31 204 PRO A CA 1
ATOM 1533 C C . PRO A 1 204 ? -16.302 -22.041 22.381 1.00 55.31 204 PRO A C 1
ATOM 1535 O O . PRO A 1 204 ? -16.775 -22.692 21.456 1.00 55.31 204 PRO A O 1
ATOM 1538 N N . THR A 1 205 ? -17.043 -21.204 23.111 1.00 56.62 205 THR A N 1
ATOM 1539 C CA . THR A 1 205 ? -18.442 -20.849 22.832 1.00 56.62 205 THR A CA 1
ATOM 1540 C C . THR A 1 205 ? -18.597 -19.567 22.016 1.00 56.62 205 THR A C 1
ATOM 1542 O O . THR A 1 205 ? -19.721 -19.200 21.704 1.00 56.62 205 THR A O 1
ATOM 1545 N N . VAL A 1 206 ? -17.508 -18.856 21.717 1.00 51.97 206 VAL A N 1
ATOM 1546 C CA . VAL A 1 206 ? -17.532 -17.621 20.931 1.00 51.97 206 VAL A CA 1
ATOM 1547 C C . VAL A 1 206 ? -16.883 -17.927 19.592 1.00 51.97 206 VAL A C 1
ATOM 1549 O O . VAL A 1 206 ? -15.713 -18.313 19.543 1.00 51.97 206 VAL A O 1
ATOM 1552 N N . ASP A 1 207 ? -17.645 -17.785 18.508 1.00 50.31 207 ASP A N 1
ATOM 1553 C CA . ASP A 1 207 ? -17.096 -17.991 17.174 1.00 50.31 207 ASP A CA 1
ATOM 1554 C C . ASP A 1 207 ? -15.935 -17.011 16.937 1.00 50.31 207 ASP A C 1
ATOM 1556 O O . ASP A 1 207 ? -16.022 -15.829 17.295 1.00 50.31 207 ASP A O 1
ATOM 1560 N N . PRO A 1 208 ? -14.812 -17.479 16.366 1.00 52.25 208 PRO A N 1
ATOM 1561 C CA . PRO A 1 208 ? -13.693 -16.605 16.071 1.00 52.25 208 PRO A CA 1
ATOM 1562 C C . PRO A 1 208 ? -14.156 -15.509 15.110 1.00 52.25 208 PRO A C 1
ATOM 1564 O O . PRO A 1 208 ? -14.820 -15.799 14.114 1.00 52.25 208 PRO A O 1
ATOM 1567 N N . ILE A 1 209 ? -13.771 -14.258 15.398 1.00 49.44 209 ILE A N 1
ATOM 1568 C CA . ILE A 1 209 ? -14.011 -13.117 14.505 1.00 49.44 209 ILE A CA 1
ATOM 1569 C C . ILE A 1 209 ? -13.584 -13.549 13.095 1.00 49.44 209 ILE A C 1
ATOM 1571 O O . ILE A 1 209 ? -12.428 -13.967 12.938 1.00 49.44 209 ILE A O 1
ATOM 1575 N N . PRO A 1 210 ? -14.488 -13.519 12.095 1.00 49.62 210 PRO A N 1
ATOM 1576 C CA . PRO A 1 210 ? -14.192 -14.026 10.767 1.00 49.62 210 PRO A CA 1
ATOM 1577 C C . PRO A 1 210 ? -12.940 -13.330 10.252 1.00 49.62 210 PRO A C 1
ATOM 1579 O O . PRO A 1 210 ? -12.907 -12.116 10.066 1.00 49.62 210 PRO A O 1
ATOM 1582 N N . SER A 1 211 ? -11.877 -14.105 10.051 1.00 47.22 211 SER A N 1
ATOM 1583 C CA . SER A 1 211 ? -10.673 -13.574 9.438 1.00 47.22 211 SER A CA 1
ATOM 1584 C C . SER A 1 211 ? -11.034 -13.218 8.001 1.00 47.22 211 SER A C 1
ATOM 1586 O O . SER A 1 211 ? -11.416 -14.109 7.239 1.00 47.22 211 SER A O 1
ATOM 1588 N N . GLU A 1 212 ? -10.895 -11.949 7.627 1.00 46.88 212 GLU A N 1
ATOM 1589 C CA . GLU A 1 212 ? -11.281 -11.371 6.328 1.00 46.88 212 GLU A CA 1
ATOM 1590 C C . GLU A 1 212 ? -10.777 -12.139 5.085 1.00 46.88 212 GLU A C 1
ATOM 1592 O O . GLU A 1 212 ? -11.252 -11.905 3.978 1.00 46.88 212 GLU A O 1
ATOM 1597 N N . MET A 1 213 ? -9.869 -13.110 5.237 1.00 37.78 213 MET A N 1
ATOM 1598 C CA . MET A 1 213 ? -9.503 -14.063 4.184 1.00 37.78 213 MET A CA 1
ATOM 1599 C C . MET A 1 213 ? -10.688 -14.857 3.604 1.00 37.78 213 MET A C 1
ATOM 1601 O O . MET A 1 213 ? -10.631 -15.209 2.428 1.00 37.78 213 MET A O 1
ATOM 1605 N N . SER A 1 214 ? -11.755 -15.135 4.365 1.00 38.25 214 SER A N 1
ATOM 1606 C CA . SER A 1 214 ? -12.953 -15.795 3.811 1.00 38.25 214 SER A CA 1
ATOM 1607 C C . SER A 1 214 ? -13.800 -14.841 2.960 1.00 38.25 214 SER A C 1
ATOM 1609 O O . SER A 1 214 ? -14.311 -15.240 1.915 1.00 38.25 214 SER A O 1
ATOM 1611 N N . VAL A 1 215 ? -13.879 -13.569 3.361 1.00 43.25 215 VAL A N 1
ATOM 1612 C CA . VAL A 1 215 ? -14.625 -12.507 2.667 1.00 43.25 215 VAL A CA 1
ATOM 1613 C C . VAL A 1 215 ? -13.898 -12.080 1.388 1.00 43.25 215 VAL A C 1
ATOM 1615 O O . VAL A 1 215 ? -14.525 -11.945 0.341 1.00 43.25 215 VAL A O 1
ATOM 1618 N N . LEU A 1 216 ? -12.562 -12.004 1.414 1.00 38.06 216 LEU A N 1
ATOM 1619 C CA . LEU A 1 216 ? -11.708 -11.766 0.239 1.00 38.06 216 LEU A CA 1
ATOM 1620 C C . LEU A 1 216 ? -11.871 -12.821 -0.872 1.00 38.06 216 LEU A C 1
ATOM 1622 O O . LEU A 1 216 ? -11.561 -12.540 -2.029 1.00 38.06 216 LEU A O 1
ATOM 1626 N N . ASN A 1 217 ? -12.366 -14.019 -0.549 1.00 42.69 217 ASN A N 1
ATOM 1627 C CA . ASN A 1 217 ? -12.533 -15.115 -1.505 1.00 42.69 217 ASN A CA 1
ATOM 1628 C C . ASN A 1 217 ? -13.877 -15.072 -2.263 1.00 42.69 217 ASN A C 1
ATOM 1630 O O . ASN A 1 217 ? -14.107 -15.898 -3.144 1.00 42.69 217 ASN A O 1
ATOM 1634 N N . THR A 1 218 ? -14.763 -14.115 -1.949 1.00 44.94 218 THR A N 1
ATOM 1635 C CA . THR A 1 218 ? -16.071 -13.966 -2.626 1.00 44.94 218 THR A CA 1
ATOM 1636 C C . THR A 1 218 ? -15.996 -13.276 -3.989 1.00 44.94 218 THR A C 1
ATOM 1638 O O . THR A 1 218 ? -16.965 -13.303 -4.739 1.00 44.94 218 THR A O 1
ATOM 1641 N N . GLY A 1 219 ? -14.849 -12.697 -4.360 1.00 40.38 219 GLY A N 1
ATOM 1642 C CA . GLY A 1 219 ? -14.625 -12.137 -5.700 1.00 40.38 219 GLY A CA 1
ATOM 1643 C C . GLY A 1 219 ? -15.433 -10.875 -6.037 1.00 40.38 219 GLY A C 1
ATOM 1644 O O . GLY A 1 219 ? -15.250 -10.325 -7.123 1.00 40.38 219 GLY A O 1
ATOM 1645 N N . ASP A 1 220 ? -16.281 -10.391 -5.126 1.00 46.66 220 ASP A N 1
ATOM 1646 C CA . ASP A 1 220 ? -17.091 -9.191 -5.316 1.00 46.66 220 ASP A CA 1
ATOM 1647 C C . ASP A 1 220 ? -16.347 -7.936 -4.806 1.00 46.66 220 ASP A C 1
ATOM 1649 O O . ASP A 1 220 ? -16.130 -7.784 -3.606 1.00 46.66 220 ASP A O 1
ATOM 1653 N N . PRO A 1 221 ? -15.943 -6.994 -5.677 1.00 47.03 221 PRO A N 1
ATOM 1654 C CA . PRO A 1 221 ? -15.284 -5.757 -5.256 1.00 47.03 221 PRO A CA 1
ATOM 1655 C C . PRO A 1 221 ? -16.190 -4.814 -4.443 1.00 47.03 221 PRO A C 1
ATOM 1657 O O . PRO A 1 221 ? -15.691 -3.839 -3.879 1.00 47.03 221 PRO A O 1
ATOM 1660 N N . THR A 1 222 ? -17.502 -5.068 -4.380 1.00 48.47 222 THR A N 1
ATOM 1661 C CA . THR A 1 222 ? -18.438 -4.301 -3.547 1.00 48.47 222 THR A CA 1
ATOM 1662 C C . THR A 1 222 ? -18.547 -4.832 -2.117 1.00 48.47 222 THR A C 1
ATOM 1664 O O . THR A 1 222 ? -18.862 -4.047 -1.223 1.00 48.47 222 THR A O 1
ATOM 1667 N N . SER A 1 223 ? -18.186 -6.094 -1.854 1.00 49.16 223 SER A N 1
ATOM 1668 C CA . SER A 1 223 ? -18.212 -6.658 -0.495 1.00 49.16 223 SER A CA 1
ATOM 1669 C C . SER A 1 223 ? -17.149 -6.039 0.420 1.00 49.16 223 SER A C 1
ATOM 1671 O O . SER A 1 223 ? -17.383 -5.884 1.611 1.00 49.16 223 SER A O 1
ATOM 1673 N N . MET A 1 224 ? -16.028 -5.559 -0.137 1.00 43.69 224 MET A N 1
ATOM 1674 C CA . MET A 1 224 ? -15.005 -4.803 0.611 1.00 43.69 224 MET A CA 1
ATOM 1675 C C . MET A 1 224 ? -15.437 -3.374 0.976 1.00 43.69 224 MET A C 1
ATOM 1677 O O . MET A 1 224 ? -14.775 -2.706 1.769 1.00 43.69 224 MET A O 1
ATOM 1681 N N . ARG A 1 225 ? -16.510 -2.865 0.357 1.00 45.47 225 ARG A N 1
ATOM 1682 C CA . ARG A 1 225 ? -17.024 -1.512 0.609 1.00 45.47 225 ARG A CA 1
ATOM 1683 C C . ARG A 1 225 ? -18.074 -1.467 1.700 1.00 45.47 225 ARG A C 1
ATOM 1685 O O . ARG A 1 225 ? -18.394 -0.367 2.146 1.00 45.47 225 ARG A O 1
ATOM 1692 N N . GLN A 1 226 ? -18.616 -2.611 2.105 1.00 50.12 226 GLN A N 1
ATOM 1693 C CA . GLN A 1 226 ? -19.584 -2.613 3.182 1.00 50.12 226 GLN A CA 1
ATOM 1694 C C . GLN A 1 226 ? -18.845 -2.394 4.508 1.00 50.12 226 GLN A C 1
ATOM 1696 O O . GLN A 1 226 ? -17.872 -3.101 4.781 1.00 50.12 226 GLN A O 1
ATOM 1701 N N . PRO A 1 227 ? -19.238 -1.385 5.307 1.00 47.44 227 PRO A N 1
ATOM 1702 C CA . PRO A 1 227 ? -18.745 -1.263 6.672 1.00 47.44 227 PRO A CA 1
ATOM 1703 C C . PRO A 1 227 ? -19.077 -2.548 7.440 1.00 47.44 227 PRO A C 1
ATOM 1705 O O . PRO A 1 227 ? -19.948 -3.305 7.016 1.00 47.44 227 PRO A O 1
ATOM 1708 N N . PHE A 1 228 ? -18.397 -2.806 8.560 1.00 48.91 228 PHE A N 1
ATOM 1709 C CA . PHE A 1 228 ? -18.775 -3.891 9.470 1.00 48.91 228 PHE A CA 1
ATOM 1710 C C . PHE A 1 228 ? -20.182 -3.614 10.014 1.00 48.91 228 PHE A C 1
ATOM 1712 O O . PHE A 1 228 ? -20.344 -3.013 11.072 1.00 48.91 228 PHE A O 1
ATOM 1719 N N . THR A 1 229 ? -21.215 -3.982 9.263 1.00 46.62 229 THR A N 1
ATOM 1720 C CA . THR A 1 229 ? -22.590 -3.880 9.718 1.00 46.62 229 THR A CA 1
ATOM 1721 C C . THR A 1 229 ? -22.883 -5.111 10.558 1.00 46.62 229 THR A C 1
ATOM 1723 O O . THR A 1 229 ? -22.509 -6.235 10.225 1.00 46.62 229 THR A O 1
ATOM 1726 N N . ASN A 1 230 ? -23.567 -4.901 11.679 1.00 50.06 230 ASN A N 1
ATOM 1727 C CA . ASN A 1 230 ? -24.043 -5.982 12.540 1.00 50.06 230 ASN A CA 1
ATOM 1728 C C . ASN A 1 230 ? -25.216 -6.763 11.903 1.00 50.06 230 ASN A C 1
ATOM 1730 O O . ASN A 1 230 ? -25.815 -7.602 12.566 1.00 50.06 230 ASN A O 1
ATOM 1734 N N . ASP A 1 231 ? -25.534 -6.507 10.625 1.00 51.06 231 ASP A N 1
ATOM 1735 C CA . ASP A 1 231 ? -26.664 -7.088 9.881 1.00 51.06 231 ASP A CA 1
ATOM 1736 C C . ASP A 1 231 ? -26.576 -8.614 9.717 1.00 51.06 231 ASP A C 1
ATOM 1738 O O . ASP A 1 231 ? -27.517 -9.239 9.244 1.00 51.06 231 ASP A O 1
ATOM 1742 N N . GLY A 1 232 ? -25.455 -9.225 10.101 1.00 54.91 232 GLY A N 1
ATOM 1743 C CA . GLY A 1 232 ? -25.254 -10.667 10.048 1.00 54.91 232 GLY A CA 1
ATOM 1744 C C . GLY A 1 232 ? -25.354 -11.387 11.389 1.00 54.91 232 GLY A C 1
ATOM 1745 O O . GLY A 1 232 ? -25.062 -12.575 11.401 1.00 54.91 232 GLY A O 1
ATOM 1746 N N . LEU A 1 233 ? -25.690 -10.728 12.506 1.00 54.94 233 LEU A N 1
ATOM 1747 C CA . LEU A 1 233 ? -25.764 -11.371 13.827 1.00 54.94 233 LEU A CA 1
ATOM 1748 C C . LEU A 1 233 ? -27.160 -11.215 14.447 1.00 54.94 233 LEU A C 1
ATOM 1750 O O . LEU A 1 233 ? -27.618 -10.104 14.702 1.00 54.94 233 LEU A O 1
ATOM 1754 N N . VAL A 1 234 ? -27.817 -12.340 14.734 1.00 64.88 234 VAL A N 1
ATOM 1755 C CA . VAL A 1 234 ? -29.112 -12.414 15.423 1.00 64.88 234 VAL A CA 1
ATOM 1756 C C . VAL A 1 234 ? -28.890 -12.900 16.850 1.00 64.88 234 VAL A C 1
ATOM 1758 O O . VAL A 1 234 ? -28.118 -13.829 17.095 1.00 64.88 234 VAL A O 1
ATOM 1761 N N . TYR A 1 235 ? -29.565 -12.268 17.808 1.00 65.00 235 TYR A N 1
ATOM 1762 C CA . TYR A 1 235 ? -29.576 -12.731 19.191 1.00 65.00 235 TYR A CA 1
ATOM 1763 C C . TYR A 1 235 ? -30.472 -13.970 19.314 1.00 65.00 235 TYR A C 1
ATOM 1765 O O . TYR A 1 235 ? -31.673 -13.905 19.059 1.00 65.00 235 TYR A O 1
ATOM 1773 N N . ASP A 1 236 ? -29.877 -15.102 19.676 1.00 74.56 236 ASP A N 1
ATOM 1774 C CA . ASP A 1 236 ? -30.579 -16.356 19.932 1.00 74.56 236 ASP A CA 1
ATOM 1775 C C . ASP A 1 236 ? -31.030 -16.360 21.404 1.00 74.56 236 ASP A C 1
ATOM 1777 O O . ASP A 1 236 ? -30.217 -16.518 22.320 1.00 74.56 236 ASP A O 1
ATOM 1781 N N . GLU A 1 237 ? -32.330 -16.131 21.627 1.00 68.00 237 GLU A N 1
ATOM 1782 C CA . GLU A 1 237 ? -32.929 -16.038 22.968 1.00 68.00 237 GLU A CA 1
ATOM 1783 C C . GLU A 1 237 ? -32.789 -17.335 23.781 1.00 68.00 237 GLU A C 1
ATOM 1785 O O . GLU A 1 237 ? -32.700 -17.275 25.008 1.00 68.00 237 GLU A O 1
ATOM 1790 N N . ASP A 1 238 ? -32.716 -18.493 23.118 1.00 63.88 238 ASP A N 1
ATOM 1791 C CA . ASP A 1 238 ? -32.639 -19.801 23.776 1.00 63.88 238 ASP A CA 1
ATOM 1792 C C . ASP A 1 238 ? -31.236 -20.076 24.332 1.00 63.88 238 ASP A C 1
ATOM 1794 O O . ASP A 1 238 ? -31.072 -20.721 25.371 1.00 63.88 238 ASP A O 1
ATOM 1798 N N . THR A 1 239 ? -30.206 -19.595 23.636 1.00 68.94 239 THR A N 1
ATOM 1799 C CA . THR A 1 239 ? -28.801 -19.808 24.018 1.00 68.94 239 THR A CA 1
ATOM 1800 C C . THR A 1 239 ? -28.171 -18.605 24.715 1.00 68.94 239 THR A C 1
ATOM 1802 O O . THR A 1 239 ? -27.122 -18.752 25.346 1.00 68.94 239 THR A O 1
ATOM 1805 N N . GLY A 1 240 ? -28.795 -17.427 24.625 1.00 64.88 240 GLY A N 1
ATOM 1806 C CA . GLY A 1 240 ? -28.250 -16.169 25.133 1.00 64.88 240 GLY A CA 1
ATOM 1807 C C . GLY A 1 240 ? -26.988 -15.716 24.391 1.00 64.88 240 GLY A C 1
ATOM 1808 O O . GLY A 1 240 ? -26.149 -15.029 24.972 1.00 64.88 240 GLY A O 1
ATOM 1809 N N . GLN A 1 241 ? -26.808 -16.145 23.137 1.00 58.72 241 GLN A N 1
ATOM 1810 C CA . GLN A 1 241 ? -25.624 -15.864 22.320 1.00 58.72 241 GLN A CA 1
ATOM 1811 C C . GLN A 1 241 ? -25.999 -15.100 21.044 1.00 58.72 241 GLN A C 1
ATOM 1813 O O . GLN A 1 241 ? -27.076 -15.286 20.483 1.00 58.72 241 GLN A O 1
ATOM 1818 N N . LEU A 1 242 ? -25.084 -14.258 20.555 1.00 52.09 242 LEU A N 1
ATOM 1819 C CA . LEU A 1 242 ? -25.165 -13.681 19.210 1.00 52.09 242 LEU A CA 1
ATOM 1820 C C . LEU A 1 242 ? -24.699 -14.735 18.203 1.00 52.09 242 LEU A C 1
ATOM 1822 O O . LEU A 1 242 ? -23.581 -15.238 18.320 1.00 52.09 242 LEU A O 1
ATOM 1826 N N . ARG A 1 243 ? -25.545 -15.081 17.230 1.00 56.81 243 ARG A N 1
ATOM 1827 C CA . ARG A 1 243 ? -25.264 -16.110 16.217 1.00 56.81 243 ARG A CA 1
ATOM 1828 C C . ARG A 1 243 ? -25.397 -15.522 14.811 1.00 56.81 243 ARG A C 1
ATOM 1830 O O . ARG A 1 243 ? -26.191 -14.603 14.630 1.00 56.81 243 ARG A O 1
ATOM 1837 N N . PRO A 1 244 ? -24.658 -16.032 13.811 1.00 50.03 244 PRO A N 1
ATOM 1838 C CA . PRO A 1 244 ? -24.811 -15.594 12.428 1.00 50.03 244 PRO A CA 1
ATOM 1839 C C . PRO A 1 244 ? -26.258 -15.744 11.941 1.00 50.03 244 PRO A C 1
ATOM 1841 O O . PRO A 1 244 ? -26.869 -16.788 12.183 1.00 50.03 244 PRO A O 1
ATOM 1844 N N . ASP A 1 245 ? -26.798 -14.745 11.237 1.00 60.31 245 ASP A N 1
ATOM 1845 C CA . ASP A 1 245 ? -28.102 -14.865 10.585 1.00 60.31 245 ASP A CA 1
ATOM 1846 C C . ASP A 1 245 ? -28.009 -15.926 9.483 1.00 60.31 245 ASP A C 1
ATOM 1848 O O . ASP A 1 245 ? -27.416 -15.727 8.420 1.00 60.31 245 ASP A O 1
ATOM 1852 N N . THR A 1 246 ? -28.570 -17.100 9.757 1.00 54.22 246 THR A N 1
ATOM 1853 C CA . THR A 1 246 ? -28.596 -18.213 8.802 1.00 54.22 246 THR A CA 1
ATOM 1854 C C . THR A 1 246 ? -29.711 -18.064 7.763 1.00 54.22 246 THR A C 1
ATOM 1856 O O . THR A 1 246 ? -29.770 -18.867 6.834 1.00 54.22 246 THR A O 1
ATOM 1859 N N . ASN A 1 247 ? -30.546 -17.018 7.852 1.00 50.16 247 ASN A N 1
ATOM 1860 C CA . ASN A 1 247 ? -31.579 -16.687 6.865 1.00 50.16 247 ASN A CA 1
ATOM 1861 C C . ASN A 1 247 ? -31.083 -15.776 5.732 1.00 50.16 247 ASN A C 1
ATOM 1863 O O . ASN A 1 247 ? -31.886 -15.085 5.099 1.00 50.16 247 ASN A O 1
ATOM 1867 N N . LEU A 1 248 ? -29.787 -15.798 5.411 1.00 46.28 248 LEU A N 1
ATOM 1868 C CA . LEU A 1 248 ? -29.311 -15.268 4.135 1.00 46.28 248 LEU A CA 1
ATOM 1869 C C . LEU A 1 248 ? -29.919 -16.112 3.005 1.00 46.28 248 LEU A C 1
ATOM 1871 O O . LEU A 1 248 ? -29.412 -17.178 2.655 1.00 46.28 248 LEU A O 1
ATOM 1875 N N . GLN A 1 249 ? -31.053 -15.653 2.469 1.00 42.22 249 GLN A N 1
ATOM 1876 C CA . GLN A 1 249 ? -31.613 -16.170 1.226 1.00 42.22 249 GLN A CA 1
ATOM 1877 C C . GLN A 1 249 ? -30.566 -15.943 0.132 1.00 42.22 249 GLN A C 1
ATOM 1879 O O . GLN A 1 249 ? -30.299 -14.802 -0.242 1.00 42.22 249 GLN A O 1
ATOM 1884 N N . VAL A 1 250 ? -29.936 -17.035 -0.305 1.00 41.22 250 VAL A N 1
ATOM 1885 C CA . VAL A 1 250 ? -29.019 -17.072 -1.454 1.00 41.22 250 VAL A CA 1
ATOM 1886 C C . VAL A 1 250 ? -29.773 -16.733 -2.734 1.00 41.22 250 VAL A C 1
ATOM 1888 O O . VAL A 1 250 ? -30.879 -17.293 -2.920 1.00 41.22 250 VAL A O 1
#